Protein AF-A0AAE0ED27-F1 (afdb_monomer)

Solvent-accessible surface area (backbone atoms only — not comparable to full-atom values): 12246 Å² total; per-residue (Å²): 132,97,84,87,89,88,71,100,82,74,74,93,64,53,74,64,53,54,48,52,48,53,51,53,52,51,66,68,48,35,58,91,54,70,68,40,55,49,50,54,50,52,51,50,49,27,71,79,33,77,62,33,45,71,52,77,41,61,45,96,85,37,39,84,40,33,37,38,42,33,49,45,64,26,48,54,47,37,78,78,31,33,52,46,34,39,42,51,74,42,85,40,92,48,100,80,58,34,29,38,34,47,33,34,26,46,48,99,82,75,43,80,38,67,55,27,37,32,41,29,64,60,85,43,36,69,53,42,34,54,49,52,51,50,49,26,55,69,48,73,67,56,77,41,54,27,39,29,26,66,92,52,68,29,57,53,53,18,42,57,71,74,39,74,85,33,46,80,43,70,35,62,68,56,52,55,51,52,46,52,71,73,39,45,65,56,45,69,78,35,78,57,50,63,59,52,52,47,44,32,66,76,72,34,96,45,72,70,50,27,54,53,50,50,64,74,74,114

Foldseek 3Di:
DDDDDDDPPPPPQDPVNVVVVVLVVLLVQEDPDDVNVVSVVQVVLCVVPVLKDKDFDADPSSYTAKIKIFDNVLLVCCVVFVQEWEWEWDQDPDPLRWTKIWIWTADPVRDIDTNIIMTHNDLALVRLLVHLQRSCVSNVNDHHQEYEYAPDPSNVNSCCVNPVNHHYDYDVVNVVVVCCVPCVVVCVVDVCVVVLVCCLVVVDPDPVSSVVSVVVPD

Secondary structure (DSSP, 8-state):
---S---TT-----HHHHHHHHHHHHHHHSPTTHHHHHHHHHHHHHHH-TT-EEEEEE-TTS-EEEEEEE-HHHHHHHHHHTTEEEE--EE---TT-PEEEEEEEE-TTS-EEEEEEEEES---HHHHHHHHHHHHHHTTTPPPSEEEE-S-HHHHHHHHHH-TTSEEEE-HHHHHHHHHHHHHHHHHH-TTHHHHHHHHHHS--SHHHHHHHHHTT-

Radius of gyration: 23.34 Å; Cα contacts (8 Å, |Δi|>4): 276; chains: 1; bounding box: 66×49×69 Å

InterPro domains:
  IPR018289 MULE transposase domain [PF10551] (84-177)

Mean predicted aligned error: 9.46 Å

Nearest PDB structures (foldseek):
  7kx7-assembly1_A  TM=4.394E-01  e=1.560E-02  Ephydatia fluviatilis
  8wwc-assembly1_C  TM=3.905E-01  e=4.552E-02  synthetic construct
  9ij2-assembly1_A  TM=4.361E-01  e=1.111E-01  Mus musculus
  8wwc-assembly2_D  TM=4.167E-01  e=1.328E-01  synthetic construct
  4dx8-assembly4_E  TM=3.373E-01  e=1.614E+00  Homo sapiens

pLDDT: mean 85.38, std 18.11, range [28.22, 98.62]

Organism: NCBI:txid43782

Structure (mmCIF, N/CA/C/O backbone):
data_AF-A0AAE0ED27-F1
#
_entry.id   AF-A0AAE0ED27-F1
#
loop_
_atom_site.group_PDB
_atom_site.id
_atom_site.type_symbol
_atom_site.label_atom_id
_atom_site.label_alt_id
_atom_site.label_comp_id
_atom_site.label_asym_id
_atom_site.label_entity_id
_atom_site.label_seq_id
_atom_site.pdbx_PDB_ins_code
_atom_site.Cartn_x
_atom_site.Cartn_y
_atom_site.Cartn_z
_atom_site.occupancy
_atom_site.B_iso_or_equiv
_atom_site.auth_seq_id
_atom_site.auth_comp_id
_atom_site.auth_asym_id
_atom_site.auth_atom_id
_atom_site.pdbx_PDB_model_num
ATOM 1 N N . MET A 1 1 ? -35.600 -32.039 40.785 1.00 31.50 1 MET A N 1
ATOM 2 C CA . MET A 1 1 ? -35.235 -33.124 39.849 1.00 31.50 1 MET A CA 1
ATOM 3 C C . MET A 1 1 ? -35.952 -32.873 38.530 1.00 31.50 1 MET A C 1
ATOM 5 O O . MET A 1 1 ? -37.149 -32.636 38.570 1.00 31.50 1 MET A O 1
ATOM 9 N N . ALA A 1 2 ? -35.205 -32.808 37.423 1.00 37.97 2 ALA A N 1
ATOM 10 C CA . ALA A 1 2 ? -35.673 -32.695 36.032 1.00 37.97 2 ALA A CA 1
ATOM 11 C C . ALA A 1 2 ? -36.943 -31.846 35.771 1.00 37.97 2 ALA A C 1
ATOM 13 O O . ALA A 1 2 ? -38.031 -32.385 35.594 1.00 37.97 2 ALA A O 1
ATOM 14 N N . LYS A 1 3 ? -36.771 -30.517 35.700 1.00 38.91 3 LYS A N 1
ATOM 15 C CA . LYS A 1 3 ? -37.512 -29.569 34.834 1.00 38.91 3 LYS A CA 1
ATOM 16 C C . LYS A 1 3 ? -37.146 -28.143 35.236 1.00 38.91 3 LYS A C 1
ATOM 18 O O . LYS A 1 3 ? -37.636 -27.679 36.262 1.00 38.91 3 LYS A O 1
ATOM 23 N N . LYS A 1 4 ? -36.311 -27.471 34.432 1.00 38.78 4 LYS A N 1
ATOM 24 C CA . LYS A 1 4 ? -36.414 -26.039 34.083 1.00 38.78 4 LYS A CA 1
ATOM 25 C C . LYS A 1 4 ? -35.166 -25.554 33.317 1.00 38.78 4 LYS A C 1
ATOM 27 O O . LYS A 1 4 ? -34.057 -25.675 33.823 1.00 38.78 4 LYS A O 1
ATOM 32 N N . HIS A 1 5 ? -35.435 -24.954 32.150 1.00 34.31 5 HIS A N 1
ATOM 33 C CA . HIS A 1 5 ? -34.568 -24.153 31.261 1.00 34.31 5 HIS A CA 1
ATOM 34 C C . HIS A 1 5 ? -33.671 -24.911 30.261 1.00 34.31 5 HIS A C 1
ATOM 36 O O . HIS A 1 5 ? -32.486 -25.102 30.500 1.00 34.31 5 HIS A O 1
ATOM 42 N N . GLY A 1 6 ? -34.228 -25.283 29.101 1.00 33.78 6 GLY A N 1
ATOM 43 C CA . GLY A 1 6 ? -33.467 -25.810 27.963 1.00 33.78 6 GLY A CA 1
ATOM 44 C C . GLY A 1 6 ? -33.855 -25.120 26.657 1.00 33.78 6 GLY A C 1
ATOM 45 O O . GLY A 1 6 ? -34.921 -25.399 26.118 1.00 33.78 6 GLY A O 1
ATOM 46 N N . GLY A 1 7 ? -32.986 -24.235 26.168 1.00 28.22 7 GLY A N 1
ATOM 47 C CA . GLY A 1 7 ? -33.058 -23.634 24.837 1.00 28.22 7 GLY A CA 1
ATOM 48 C C . GLY A 1 7 ? -31.900 -22.660 24.615 1.00 28.22 7 GLY A C 1
ATOM 49 O O . GLY A 1 7 ? -31.713 -21.739 25.407 1.00 28.22 7 GLY A O 1
ATOM 50 N N . TYR A 1 8 ? -31.129 -22.868 23.545 1.00 36.97 8 TYR A N 1
ATOM 51 C CA . TYR A 1 8 ? -29.984 -22.058 23.090 1.00 36.97 8 TYR A CA 1
ATOM 52 C C . TYR A 1 8 ? -30.391 -20.671 22.535 1.00 36.97 8 TYR A C 1
ATOM 54 O O . TYR A 1 8 ? -29.735 -20.132 21.652 1.00 36.97 8 TYR A O 1
ATOM 62 N N . GLU A 1 9 ? -31.467 -20.074 23.048 1.00 38.53 9 GLU A N 1
ATOM 63 C CA . GLU A 1 9 ? -32.018 -18.797 22.559 1.00 38.53 9 GLU A CA 1
ATOM 64 C C . GLU A 1 9 ? -31.875 -17.642 23.567 1.00 38.53 9 GLU A C 1
ATOM 66 O O . GLU A 1 9 ? -32.402 -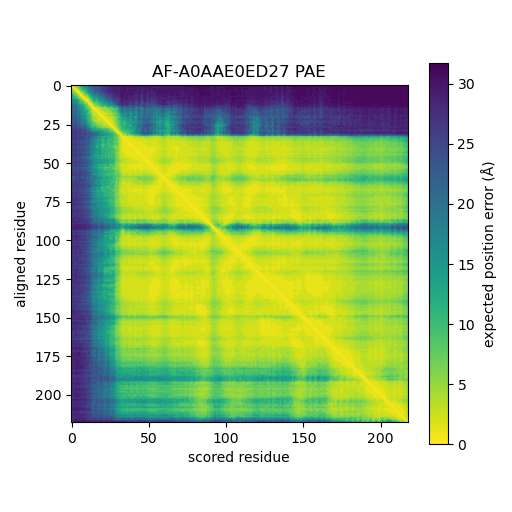16.561 23.347 1.00 38.53 9 GLU A O 1
ATOM 71 N N . ASN A 1 10 ? -31.125 -17.830 24.661 1.00 39.03 10 ASN A N 1
ATOM 72 C CA . ASN A 1 10 ? -30.940 -16.816 25.711 1.00 39.03 10 ASN A CA 1
ATOM 73 C C . ASN A 1 10 ? -29.465 -16.537 26.038 1.00 39.03 10 ASN A C 1
ATOM 75 O O . ASN A 1 10 ? -29.085 -16.425 27.203 1.00 39.03 10 ASN A O 1
ATOM 79 N N . ILE A 1 11 ? -28.615 -16.395 25.020 1.00 44.56 11 ILE A N 1
ATOM 80 C CA . ILE A 1 11 ? -27.321 -15.725 25.203 1.00 44.56 11 ILE A CA 1
ATOM 81 C C . ILE A 1 11 ? -27.525 -14.267 24.796 1.00 44.56 11 ILE A C 1
ATOM 83 O O . ILE A 1 11 ? -27.357 -13.891 23.641 1.00 44.56 11 ILE A O 1
ATOM 87 N N . GLY A 1 12 ? -27.957 -13.460 25.766 1.00 40.50 12 GLY A N 1
ATOM 88 C CA . GLY A 1 12 ? -28.113 -12.010 25.651 1.00 40.50 12 GLY A CA 1
ATOM 89 C C . GLY A 1 12 ? -26.771 -11.280 25.586 1.00 40.50 12 GLY A C 1
ATOM 90 O O . GLY A 1 12 ? -26.473 -10.473 26.457 1.00 40.50 12 GLY A O 1
ATOM 91 N N . PHE A 1 13 ? -25.969 -11.583 24.569 1.00 42.56 13 PHE A N 1
ATOM 92 C CA . PHE A 1 13 ? -24.813 -10.791 24.166 1.00 42.56 13 PHE A CA 1
ATOM 93 C C . PHE A 1 13 ? -24.878 -10.638 22.651 1.00 42.56 13 PHE A C 1
ATOM 95 O O . PHE A 1 13 ? -24.515 -11.551 21.908 1.00 42.56 13 PHE A O 1
ATOM 102 N N . LEU A 1 14 ? -25.386 -9.498 22.178 1.00 49.88 14 LEU A N 1
ATOM 103 C CA . LEU A 1 14 ? -25.292 -9.157 20.763 1.00 49.88 14 LEU A CA 1
ATOM 104 C C . LEU A 1 14 ? -23.799 -9.029 20.404 1.00 49.88 14 LEU A C 1
ATOM 106 O O . LEU A 1 14 ? -23.012 -8.508 21.189 1.00 49.88 14 LEU A O 1
ATOM 110 N N . GLU A 1 15 ? -23.395 -9.404 19.188 1.00 49.66 15 GLU A N 1
ATOM 111 C CA . GLU A 1 15 ? -22.046 -9.106 18.658 1.00 49.66 15 GLU A CA 1
ATOM 112 C C . GLU A 1 15 ? -21.720 -7.599 18.769 1.00 49.66 15 GLU A C 1
ATOM 114 O O . GLU A 1 15 ? -20.579 -7.192 18.995 1.00 49.66 15 GLU A O 1
ATOM 119 N N . LYS A 1 16 ? -22.771 -6.771 18.696 1.00 46.88 16 LYS A N 1
ATOM 120 C CA . LYS A 1 16 ? -22.747 -5.333 18.960 1.00 46.88 16 LYS A CA 1
ATOM 121 C C . LYS A 1 16 ? -22.343 -5.002 20.399 1.00 46.88 16 LYS A C 1
ATOM 123 O O . LYS A 1 16 ? -21.586 -4.065 20.586 1.00 46.88 16 LYS A O 1
ATOM 128 N N . ASP A 1 17 ? -22.775 -5.769 21.396 1.00 38.53 17 ASP A N 1
ATOM 129 C CA . ASP A 1 17 ? -22.415 -5.556 22.804 1.00 38.53 17 ASP A CA 1
ATOM 130 C C . ASP A 1 17 ? -20.962 -5.943 23.083 1.00 38.53 17 ASP A C 1
ATOM 132 O O . ASP A 1 17 ? -20.287 -5.262 23.850 1.00 38.53 17 ASP A O 1
ATOM 136 N N . ILE A 1 18 ? -20.449 -6.975 22.404 1.00 48.56 18 ILE A N 1
ATOM 137 C CA . ILE A 1 18 ? -19.030 -7.357 22.463 1.00 48.56 18 ILE A CA 1
ATOM 138 C C . ILE A 1 18 ? -18.166 -6.278 21.804 1.00 48.56 18 ILE A C 1
ATOM 140 O O . ILE A 1 18 ? -17.175 -5.855 22.395 1.00 48.56 18 ILE A O 1
ATOM 144 N N . ARG A 1 19 ? -18.558 -5.771 20.624 1.00 52.03 19 ARG A N 1
ATOM 145 C CA . ARG A 1 19 ? -17.885 -4.620 19.993 1.00 52.03 19 ARG A CA 1
ATOM 146 C C . ARG A 1 19 ? -17.943 -3.383 20.875 1.00 52.03 19 ARG A C 1
ATOM 148 O O . ARG A 1 19 ? -16.903 -2.813 21.150 1.00 52.03 19 ARG A O 1
ATOM 155 N N . ASN A 1 20 ? -19.113 -3.036 21.405 1.00 49.81 20 ASN A N 1
ATOM 156 C CA . ASN A 1 20 ? -19.281 -1.892 22.300 1.00 49.81 20 ASN A CA 1
ATOM 157 C C . ASN A 1 20 ? -18.431 -2.026 23.574 1.00 49.81 20 ASN A C 1
ATOM 159 O O . ASN A 1 20 ? -17.914 -1.026 24.069 1.00 49.81 20 ASN A O 1
ATOM 163 N N . HIS A 1 21 ? -18.283 -3.238 24.117 1.00 47.44 21 HIS A N 1
ATOM 164 C CA . HIS A 1 21 ? -17.443 -3.496 25.285 1.00 47.44 21 HIS A CA 1
ATOM 165 C C . HIS A 1 21 ? -15.954 -3.372 24.951 1.00 47.44 21 HIS A C 1
ATOM 167 O O . HIS A 1 21 ? -15.246 -2.640 25.636 1.00 47.44 21 HIS A O 1
ATOM 173 N N . LEU A 1 22 ? -15.504 -3.987 23.853 1.00 55.06 22 LEU A N 1
ATOM 174 C CA . LEU A 1 22 ? -14.127 -3.875 23.359 1.00 55.06 22 LEU A CA 1
ATOM 175 C C . LEU A 1 22 ? -13.773 -2.435 22.964 1.00 55.06 22 LEU A C 1
ATOM 177 O O . LEU A 1 22 ? -12.663 -1.978 23.219 1.00 55.06 22 LEU A O 1
ATOM 181 N N . ASP A 1 23 ? -14.716 -1.693 22.391 1.00 55.59 23 ASP A N 1
ATOM 182 C CA . ASP A 1 23 ? -14.556 -0.280 22.051 1.00 55.59 23 ASP A CA 1
ATOM 183 C C . ASP A 1 23 ? -14.516 0.590 23.307 1.00 55.59 23 ASP A C 1
ATOM 185 O O . ASP A 1 23 ? -13.743 1.545 23.377 1.00 55.59 23 ASP A O 1
ATOM 189 N N . LYS A 1 24 ? -15.292 0.247 24.342 1.00 51.88 24 LYS A N 1
ATOM 190 C CA . LYS A 1 24 ? -15.223 0.909 25.649 1.00 51.88 24 LYS A CA 1
ATOM 191 C C . LYS A 1 24 ? -13.892 0.635 26.351 1.00 51.88 24 LYS A C 1
ATOM 193 O O . LYS A 1 24 ? -13.334 1.568 26.920 1.00 51.88 24 LYS A O 1
ATOM 198 N N . GLU A 1 25 ? -13.366 -0.585 26.281 1.00 53.59 25 GLU A N 1
ATOM 199 C CA . GLU A 1 25 ? -12.036 -0.919 26.806 1.00 53.59 25 GLU A CA 1
ATOM 200 C C . GLU A 1 25 ? -10.926 -0.199 26.025 1.00 53.59 25 GLU A C 1
ATOM 202 O O . GLU A 1 25 ? -10.092 0.455 26.644 1.00 53.59 25 GLU A O 1
ATOM 207 N N . ARG A 1 26 ? -10.982 -0.174 24.685 1.00 55.06 26 ARG A N 1
ATOM 208 C CA . ARG A 1 26 ? -10.046 0.584 23.823 1.00 55.06 26 ARG A CA 1
ATOM 209 C C . ARG A 1 26 ? -10.070 2.093 24.077 1.00 55.06 26 ARG A C 1
ATOM 211 O O . ARG A 1 26 ? -9.026 2.743 24.056 1.00 55.06 26 ARG A O 1
ATOM 218 N N . ARG A 1 27 ? -11.249 2.668 24.346 1.00 51.59 27 ARG A N 1
ATOM 219 C CA . ARG A 1 27 ? -11.409 4.083 24.743 1.00 51.59 27 ARG A CA 1
ATOM 220 C C . ARG A 1 27 ? -10.747 4.404 26.087 1.00 51.59 27 ARG A C 1
ATOM 222 O O . ARG A 1 27 ? -10.435 5.571 26.328 1.00 51.59 27 ARG A O 1
ATOM 229 N N . LEU A 1 28 ? -10.589 3.411 26.965 1.00 46.59 28 LEU A N 1
ATOM 230 C CA . LEU A 1 28 ? -9.968 3.569 28.283 1.00 46.59 28 LEU A CA 1
ATOM 231 C C . LEU A 1 28 ? -8.443 3.408 28.234 1.00 46.59 28 LEU A C 1
ATOM 233 O O . LEU A 1 28 ? -7.763 4.000 29.069 1.00 46.59 28 LEU A O 1
ATOM 237 N N . THR A 1 29 ? -7.910 2.651 27.270 1.00 51.81 29 THR A N 1
ATOM 238 C CA . THR A 1 29 ? -6.478 2.324 27.173 1.00 51.81 29 THR A CA 1
ATOM 239 C C . THR A 1 29 ? -5.658 3.233 26.253 1.00 51.81 29 THR A C 1
ATOM 241 O O . THR A 1 29 ? -4.448 3.328 26.441 1.00 51.81 29 THR A O 1
ATOM 244 N N . LEU A 1 30 ? -6.275 3.970 25.320 1.00 56.97 30 LEU A N 1
ATOM 245 C CA . LEU A 1 30 ? -5.572 5.003 24.547 1.00 56.97 30 LEU A CA 1
ATOM 246 C C . LEU A 1 30 ? -5.184 6.187 25.450 1.00 56.97 30 LEU A C 1
ATOM 248 O O . LEU A 1 30 ? -6.053 6.858 26.011 1.00 56.97 30 LEU A O 1
ATOM 252 N N . ALA A 1 31 ? -3.881 6.472 25.558 1.00 51.28 31 ALA A N 1
ATOM 253 C CA . ALA A 1 31 ? -3.368 7.642 26.273 1.00 51.28 31 ALA A CA 1
ATOM 254 C C . ALA A 1 31 ? -4.123 8.924 25.860 1.00 51.28 31 ALA A C 1
ATOM 256 O O . ALA A 1 31 ? -4.427 9.133 24.681 1.00 51.28 31 ALA A O 1
ATOM 257 N N . SER A 1 32 ? -4.450 9.781 26.831 1.00 59.03 32 SER A N 1
ATOM 258 C CA . SER A 1 32 ? -5.183 11.027 26.591 1.00 59.03 32 SER A CA 1
ATOM 259 C C . SER A 1 32 ? -4.472 11.899 25.543 1.00 59.03 32 SER A C 1
ATOM 261 O O . SER A 1 32 ? -3.280 12.175 25.653 1.00 59.03 32 SER A O 1
ATOM 263 N N . GLY A 1 33 ? -5.202 12.329 24.506 1.00 78.88 33 GLY A N 1
ATOM 264 C CA . GLY A 1 33 ? -4.663 13.142 23.408 1.00 78.88 33 GLY A CA 1
ATOM 265 C C . GLY A 1 33 ? -5.236 12.766 22.037 1.00 78.88 33 GLY A C 1
ATOM 266 O O . GLY A 1 33 ? -6.349 12.246 21.938 1.00 78.88 33 GLY A O 1
ATOM 267 N N . ASP A 1 34 ? -4.463 13.019 20.977 1.00 82.94 34 ASP A N 1
ATOM 268 C CA . ASP A 1 34 ? -4.880 12.883 19.571 1.00 82.94 34 ASP A CA 1
ATOM 269 C C . ASP A 1 34 ? -5.352 11.470 19.186 1.00 82.94 34 ASP A C 1
ATOM 271 O O . ASP A 1 34 ? -6.274 11.338 18.387 1.00 82.94 34 ASP A O 1
ATOM 275 N N . ALA A 1 35 ? -4.765 10.408 19.753 1.00 84.94 35 ALA A N 1
ATOM 276 C CA . ALA A 1 35 ? -5.145 9.030 19.421 1.00 84.94 35 ALA A CA 1
ATOM 277 C C . ALA A 1 35 ? -6.582 8.705 19.859 1.00 84.94 35 ALA A C 1
ATOM 279 O O . ALA A 1 35 ? -7.333 8.070 19.119 1.00 84.94 35 ALA A O 1
ATOM 280 N N . LYS A 1 36 ? -6.989 9.193 21.038 1.00 85.69 36 LYS A N 1
ATOM 281 C CA . LYS A 1 36 ? -8.365 9.061 21.522 1.00 85.69 36 LYS A CA 1
ATOM 282 C C . LYS A 1 36 ? -9.336 9.883 20.672 1.00 85.69 36 LYS A C 1
ATOM 284 O O . LYS A 1 36 ? -10.378 9.364 20.288 1.00 85.69 36 LYS A O 1
ATOM 289 N N . ALA A 1 37 ? -8.969 11.120 20.328 1.00 90.12 37 ALA A N 1
ATOM 290 C CA . ALA A 1 37 ? -9.779 11.966 19.450 1.00 90.12 37 ALA A CA 1
ATOM 291 C C . ALA A 1 37 ? -9.968 11.333 18.058 1.00 90.12 37 ALA A C 1
ATOM 293 O O . ALA A 1 37 ? -11.066 11.358 17.507 1.00 90.12 37 ALA A O 1
ATOM 294 N N . MET A 1 38 ? -8.921 10.706 17.512 1.00 90.81 38 MET A N 1
ATOM 295 C CA . MET A 1 38 ? -8.990 9.962 16.253 1.00 90.81 38 MET A CA 1
ATOM 296 C C . MET A 1 38 ? -9.920 8.749 16.354 1.00 90.81 38 MET A C 1
ATOM 298 O O . MET A 1 38 ? -10.743 8.552 15.463 1.00 90.81 38 MET A O 1
ATOM 302 N N . LEU A 1 39 ? -9.836 7.964 17.436 1.00 91.56 39 LEU A N 1
ATOM 303 C CA . LEU A 1 39 ? -10.754 6.843 17.662 1.00 91.56 39 LEU A CA 1
ATOM 304 C C . LEU A 1 39 ? -12.208 7.325 17.726 1.00 91.56 39 LEU A C 1
ATOM 306 O O . LEU A 1 39 ? -13.063 6.771 17.042 1.00 91.56 39 LEU A O 1
ATOM 310 N N . GLU A 1 40 ? -12.495 8.353 18.525 1.00 93.19 40 GLU A N 1
ATOM 311 C CA . GLU A 1 40 ? -13.845 8.915 18.657 1.00 93.19 40 GLU A CA 1
ATOM 312 C C . GLU A 1 40 ? -14.376 9.419 17.310 1.00 93.19 40 GLU A C 1
ATOM 314 O O . GLU A 1 40 ? -15.523 9.142 16.958 1.00 93.19 40 GLU A O 1
ATOM 319 N N . HIS A 1 41 ? -13.524 10.074 16.519 1.00 94.81 41 HIS A N 1
ATOM 320 C CA . HIS A 1 41 ? -13.874 10.520 15.176 1.00 94.81 41 HIS A CA 1
ATOM 321 C C . HIS A 1 41 ? -14.200 9.348 14.241 1.00 94.81 41 HIS A C 1
ATOM 323 O O . HIS A 1 41 ? -15.227 9.366 13.568 1.00 94.81 41 HIS A O 1
ATOM 329 N N . PHE A 1 42 ? -13.378 8.298 14.219 1.00 96.00 42 PHE A N 1
ATOM 330 C CA . PHE A 1 42 ? -13.617 7.125 13.375 1.00 96.00 42 PHE A CA 1
ATOM 331 C C . PHE A 1 42 ? -14.844 6.318 13.792 1.00 96.00 42 PHE A C 1
ATOM 333 O O . PHE A 1 42 ? -15.565 5.829 12.923 1.00 96.00 42 PHE A O 1
ATOM 340 N N . MET A 1 43 ? -15.122 6.228 15.093 1.00 95.56 43 MET A N 1
ATOM 341 C CA . MET A 1 43 ? -16.368 5.647 15.592 1.00 95.56 43 MET A CA 1
ATOM 342 C C . MET A 1 43 ? -17.573 6.432 15.088 1.00 95.56 43 MET A C 1
ATOM 344 O O . MET A 1 43 ? -18.500 5.835 14.553 1.00 95.56 43 MET A O 1
ATOM 348 N N . HIS A 1 44 ? -17.526 7.761 15.180 1.00 96.81 44 HIS A N 1
ATOM 349 C CA . HIS A 1 44 ? -18.596 8.610 14.672 1.00 96.81 44 HIS A CA 1
ATOM 350 C C . HIS A 1 44 ? -18.796 8.440 13.158 1.00 96.81 44 HIS A C 1
ATOM 352 O O . HIS A 1 44 ? -19.916 8.210 12.713 1.00 96.81 44 HIS A O 1
ATOM 358 N N . MET A 1 45 ? -17.719 8.433 12.363 1.00 97.00 45 MET A N 1
ATOM 359 C CA . MET A 1 45 ? -17.834 8.199 10.917 1.00 97.00 45 MET A CA 1
ATOM 360 C C . MET A 1 45 ? -18.391 6.808 10.581 1.00 97.00 45 MET A C 1
ATOM 362 O O . MET A 1 45 ? -19.111 6.660 9.595 1.00 97.00 45 MET A O 1
ATOM 366 N N . GLN A 1 46 ? -18.082 5.783 11.383 1.00 96.56 46 GLN A N 1
ATOM 367 C CA . GLN A 1 46 ? -18.654 4.446 11.212 1.00 96.56 46 GLN A CA 1
ATOM 368 C C . GLN A 1 46 ? -20.132 4.375 11.622 1.00 96.56 46 GLN A C 1
ATOM 370 O O . GLN A 1 46 ? -20.901 3.639 11.003 1.00 96.56 46 GLN A O 1
ATOM 375 N N . GLU A 1 47 ? -20.541 5.125 12.646 1.00 96.38 47 GLU A N 1
ATOM 376 C CA . GLU A 1 47 ? -21.946 5.258 13.046 1.00 96.38 47 GLU A CA 1
ATOM 377 C C . GLU A 1 47 ? -22.775 5.947 11.953 1.00 96.38 47 GLU A C 1
ATOM 379 O O . GLU A 1 47 ? -23.870 5.482 11.634 1.00 96.38 47 GLU A O 1
ATOM 384 N N . GLU A 1 48 ? -22.243 7.011 1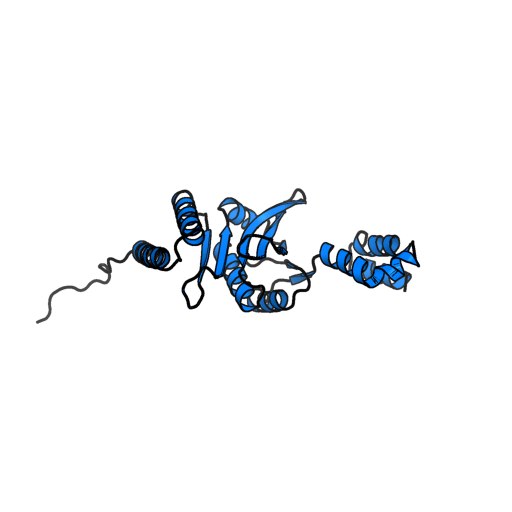1.344 1.00 97.31 48 GLU A N 1
ATOM 385 C CA . GLU A 1 48 ? -22.885 7.715 10.225 1.00 97.31 48 GLU A CA 1
ATOM 386 C C . GLU A 1 48 ? -22.896 6.880 8.940 1.00 97.31 48 GLU A C 1
ATOM 388 O O . GLU A 1 48 ? -23.862 6.906 8.174 1.00 97.31 48 GLU A O 1
ATOM 393 N N . ASN A 1 49 ? -21.828 6.120 8.696 1.00 96.88 49 ASN A N 1
ATOM 394 C CA . ASN A 1 49 ? -21.688 5.282 7.520 1.00 96.88 49 ASN A CA 1
ATOM 395 C C . ASN A 1 49 ? -21.124 3.902 7.894 1.00 96.88 49 ASN A C 1
ATOM 397 O O . ASN A 1 49 ? -19.905 3.738 7.969 1.00 96.88 49 ASN A O 1
ATOM 401 N N . PRO A 1 50 ? -21.974 2.863 8.016 1.00 95.56 50 PRO A N 1
ATOM 402 C CA . PRO A 1 50 ? -21.535 1.507 8.359 1.00 95.56 50 PRO A CA 1
ATOM 403 C C . PRO A 1 50 ? -20.542 0.879 7.369 1.00 95.56 50 PRO A C 1
ATOM 405 O O . PRO A 1 50 ? -19.896 -0.122 7.685 1.00 95.56 50 PRO A O 1
ATOM 408 N N . ASN A 1 51 ? -20.416 1.442 6.160 1.00 95.88 51 ASN A N 1
ATOM 409 C CA . ASN A 1 51 ? -19.422 1.018 5.180 1.00 95.88 51 ASN A CA 1
ATOM 410 C C . ASN A 1 51 ? -18.060 1.704 5.369 1.00 95.88 51 ASN A C 1
ATOM 412 O O . ASN A 1 51 ? -17.089 1.249 4.765 1.00 95.88 51 ASN A O 1
ATOM 416 N N . PHE A 1 52 ? -17.938 2.728 6.213 1.00 98.00 52 PHE A N 1
ATOM 417 C CA . PHE A 1 52 ? -16.636 3.179 6.692 1.00 98.00 52 PHE A CA 1
ATOM 418 C C . PHE A 1 52 ? -15.989 2.078 7.544 1.00 98.00 52 PHE A C 1
ATOM 420 O O . PHE A 1 52 ? -16.636 1.422 8.368 1.00 98.00 52 PHE A O 1
ATOM 427 N N . PHE A 1 53 ? -14.699 1.849 7.331 1.00 98.19 53 PHE A N 1
ATOM 428 C CA . PHE A 1 53 ? -13.938 0.846 8.062 1.00 98.19 53 PHE A CA 1
ATOM 429 C C . PHE A 1 53 ? -12.647 1.458 8.585 1.00 98.19 53 PHE A C 1
ATOM 431 O O . PHE A 1 53 ? -11.942 2.153 7.858 1.00 98.19 53 PHE A O 1
ATOM 438 N N . TYR A 1 54 ? -12.305 1.128 9.825 1.00 98.06 54 TYR A N 1
ATOM 439 C CA . TYR A 1 54 ? -11.024 1.469 10.418 1.00 98.06 54 TYR A CA 1
ATOM 440 C C . TYR A 1 54 ? -10.521 0.331 11.306 1.00 98.06 54 TYR A C 1
ATOM 442 O O . TYR A 1 54 ? -11.285 -0.534 11.741 1.00 98.06 54 TYR A O 1
ATOM 450 N N . ALA A 1 55 ? -9.222 0.336 11.578 1.00 97.31 55 ALA A N 1
ATOM 451 C CA . ALA A 1 55 ? -8.592 -0.541 12.551 1.00 97.31 55 ALA A CA 1
ATOM 452 C C . ALA A 1 55 ? -7.424 0.179 13.224 1.00 97.31 55 ALA A C 1
ATOM 454 O O . ALA A 1 55 ? -6.716 0.956 12.586 1.00 97.31 55 ALA A O 1
ATOM 455 N N . MET A 1 56 ? -7.220 -0.108 14.507 1.00 94.56 56 MET A N 1
ATOM 456 C CA . MET A 1 56 ? -6.120 0.429 15.305 1.00 94.56 56 MET A CA 1
ATOM 457 C C . MET A 1 56 ? -5.328 -0.733 15.900 1.00 94.56 56 MET A C 1
ATOM 459 O O . MET A 1 56 ? -5.914 -1.652 16.477 1.00 94.56 56 MET A O 1
ATOM 463 N N . ASP A 1 57 ? -4.014 -0.684 15.721 1.00 93.69 57 ASP A N 1
ATOM 464 C CA . ASP A 1 57 ? -3.024 -1.571 16.322 1.00 93.69 57 ASP A CA 1
ATOM 465 C C . ASP A 1 57 ? -2.408 -0.868 17.526 1.00 93.69 57 ASP A C 1
ATOM 467 O O . ASP A 1 57 ? -1.992 0.292 17.413 1.00 93.69 57 ASP A O 1
ATOM 471 N N . LEU A 1 58 ? -2.352 -1.552 18.663 1.00 90.25 58 LEU A N 1
ATOM 472 C CA . LEU A 1 58 ? -1.787 -1.012 19.896 1.00 90.25 58 LEU A CA 1
ATOM 473 C C . LEU A 1 58 ? -0.513 -1.773 20.255 1.00 90.25 58 LEU A C 1
ATOM 475 O O . LEU A 1 58 ? -0.419 -2.975 20.009 1.00 90.25 58 LEU A O 1
ATOM 479 N N . ASP A 1 59 ? 0.456 -1.075 20.839 1.00 84.94 59 ASP A N 1
ATOM 480 C CA . ASP A 1 59 ? 1.647 -1.712 21.398 1.00 84.94 59 ASP A CA 1
ATOM 481 C C . ASP A 1 59 ? 1.370 -2.375 22.763 1.00 84.94 59 ASP A C 1
ATOM 483 O O . ASP A 1 59 ? 0.244 -2.386 23.275 1.00 84.94 59 ASP A O 1
ATOM 487 N N . GLU A 1 60 ? 2.412 -2.964 23.351 1.00 85.62 60 GLU A N 1
ATOM 488 C CA . GLU A 1 60 ? 2.344 -3.649 24.647 1.00 85.62 60 GLU A CA 1
ATOM 489 C C . GLU A 1 60 ? 1.935 -2.696 25.783 1.00 85.62 60 GLU A C 1
ATOM 491 O O . GLU A 1 60 ? 1.250 -3.103 26.723 1.00 85.62 60 GLU A O 1
ATOM 496 N N . GLU A 1 61 ? 2.266 -1.407 25.660 1.00 83.06 61 GLU A N 1
ATOM 497 C CA . GLU A 1 61 ? 1.870 -0.342 26.582 1.00 83.06 61 GLU A CA 1
ATOM 498 C C . GLU A 1 61 ? 0.522 0.310 26.229 1.00 83.06 61 GLU A C 1
ATOM 500 O O . GLU A 1 61 ? 0.181 1.358 26.784 1.00 83.06 61 GLU A O 1
ATOM 505 N N . GLN A 1 62 ? -0.259 -0.298 25.330 1.00 80.81 62 GLN A N 1
ATOM 506 C CA . GLN A 1 62 ? -1.569 0.181 24.874 1.00 80.81 62 GLN A CA 1
ATOM 507 C C . GLN A 1 62 ? -1.558 1.538 24.152 1.00 80.81 62 GLN A C 1
ATOM 509 O O . GLN A 1 62 ? -2.583 2.218 24.032 1.00 80.81 62 GLN A O 1
ATOM 514 N N . ARG A 1 63 ? -0.412 1.953 23.622 1.00 82.06 63 ARG A N 1
ATOM 515 C CA . ARG A 1 63 ? -0.298 3.166 22.812 1.00 82.06 63 ARG A CA 1
ATOM 516 C C . ARG A 1 63 ? -0.610 2.841 21.362 1.00 82.06 63 ARG A C 1
ATOM 518 O O . ARG A 1 63 ? -0.353 1.740 20.882 1.00 82.06 63 ARG A O 1
ATOM 525 N N . LEU A 1 64 ? -1.156 3.825 20.649 1.00 86.75 64 LEU A N 1
ATOM 526 C CA . LEU A 1 64 ? -1.420 3.685 19.223 1.00 86.75 64 LEU A CA 1
ATOM 527 C C . LEU A 1 64 ? -0.112 3.446 18.468 1.00 86.75 64 LEU A C 1
ATOM 529 O O . LEU A 1 64 ? 0.747 4.327 18.427 1.00 86.75 64 LEU A O 1
ATOM 533 N N . LYS A 1 65 ? -0.002 2.272 17.849 1.00 89.88 65 LYS A N 1
ATOM 534 C CA . LYS A 1 65 ? 1.127 1.890 17.006 1.00 89.88 65 LYS A CA 1
ATOM 535 C C . LYS A 1 65 ? 0.809 2.135 15.538 1.00 89.88 65 LYS A C 1
ATOM 537 O O . LYS A 1 65 ? 1.521 2.868 14.864 1.00 89.88 65 LYS A O 1
ATOM 542 N N . ASN A 1 66 ? -0.277 1.553 15.042 1.00 94.06 66 ASN A N 1
ATOM 543 C CA . ASN A 1 66 ? -0.673 1.674 13.643 1.00 94.06 66 ASN A CA 1
ATOM 544 C C . ASN A 1 66 ? -2.163 1.973 13.545 1.00 94.06 66 ASN A C 1
ATOM 546 O O . ASN A 1 66 ? -2.959 1.543 14.378 1.00 94.06 66 ASN A O 1
ATOM 550 N N . VAL A 1 67 ? -2.564 2.688 12.505 1.00 95.62 67 VAL A N 1
ATOM 551 C CA . VAL A 1 67 ? -3.977 2.935 12.229 1.00 95.62 67 VAL A CA 1
ATOM 552 C C . VAL A 1 67 ? -4.234 2.863 10.740 1.00 95.62 67 VAL A C 1
ATOM 554 O O . VAL A 1 67 ? -3.463 3.388 9.947 1.00 95.62 67 VAL A O 1
ATOM 557 N N . PHE A 1 68 ? -5.324 2.207 10.370 1.00 98.25 68 PHE A N 1
ATOM 558 C CA . PHE A 1 68 ? -5.805 2.082 9.004 1.00 98.25 68 PHE A CA 1
ATOM 559 C C . PHE A 1 68 ? -7.245 2.573 8.932 1.00 98.25 68 PHE A C 1
ATOM 561 O O . PHE A 1 68 ? -8.032 2.296 9.840 1.00 98.25 68 PHE A O 1
ATOM 568 N N . TRP A 1 69 ? -7.604 3.249 7.846 1.00 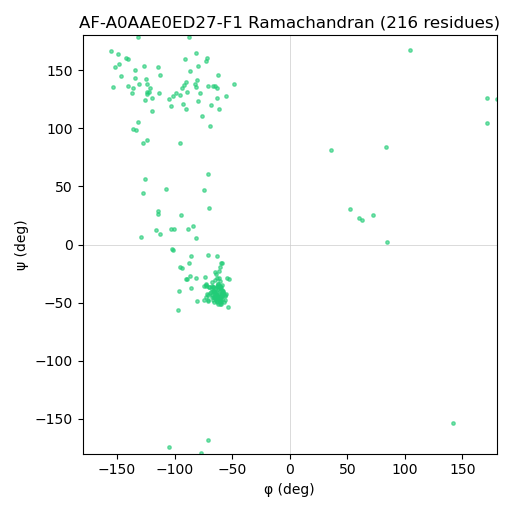98.44 69 TRP A N 1
ATOM 569 C CA . TRP A 1 69 ? -8.987 3.603 7.562 1.00 98.44 69 TRP A CA 1
ATOM 570 C C . TRP A 1 69 ? -9.279 3.648 6.064 1.00 98.44 69 TRP A C 1
ATOM 572 O O . TRP A 1 69 ? -8.400 3.849 5.221 1.00 98.44 69 TRP A O 1
ATOM 582 N N . VAL A 1 70 ? -10.551 3.452 5.733 1.00 98.44 70 VAL A N 1
ATOM 583 C CA . VAL A 1 70 ? -11.057 3.496 4.367 1.00 98.44 70 VAL A CA 1
ATOM 584 C C . VAL A 1 70 ? -12.535 3.877 4.367 1.00 98.44 70 VAL A C 1
ATOM 586 O O . VAL A 1 70 ? -13.330 3.366 5.162 1.00 98.44 70 VAL A O 1
ATOM 589 N N . ASP A 1 71 ? -12.905 4.786 3.469 1.00 97.75 71 ASP A N 1
ATOM 590 C CA . ASP A 1 71 ? -14.291 5.210 3.313 1.00 97.75 71 ASP A CA 1
ATOM 591 C C . ASP A 1 71 ? -15.120 4.240 2.459 1.00 97.75 71 ASP A C 1
ATOM 593 O O . ASP A 1 71 ? -14.611 3.355 1.765 1.00 97.75 71 ASP A O 1
ATOM 597 N N . ALA A 1 72 ? -16.441 4.395 2.538 1.00 97.69 72 ALA A N 1
ATOM 598 C CA . ALA A 1 72 ? -17.378 3.538 1.822 1.00 97.69 72 ALA A CA 1
ATOM 599 C C . ALA A 1 72 ? -17.170 3.581 0.302 1.00 97.69 72 ALA A C 1
ATOM 601 O O . ALA A 1 72 ? -17.298 2.555 -0.366 1.00 97.69 72 ALA A O 1
ATOM 602 N N . LYS A 1 73 ? -16.827 4.758 -0.237 1.00 97.31 73 LYS A N 1
ATOM 603 C CA . LYS A 1 73 ? -16.601 4.947 -1.669 1.00 97.31 73 LYS A CA 1
ATOM 604 C C . LYS A 1 73 ? -15.366 4.184 -2.134 1.00 97.31 73 LYS A C 1
ATOM 606 O O . LYS A 1 73 ? -15.455 3.455 -3.108 1.00 97.31 73 LYS A O 1
ATOM 611 N N . SER A 1 74 ? -14.257 4.296 -1.419 1.00 98.12 74 SER A N 1
ATOM 612 C CA . SER A 1 74 ? -12.990 3.621 -1.706 1.00 98.12 74 SER A CA 1
ATOM 613 C C . SER A 1 74 ? -13.158 2.101 -1.716 1.00 98.12 74 SER A C 1
ATOM 615 O O . SER A 1 74 ? -12.599 1.413 -2.567 1.00 98.12 74 SER A O 1
ATOM 617 N N . ARG A 1 75 ? -13.974 1.561 -0.798 1.00 98.00 75 ARG A N 1
ATOM 618 C CA . ARG A 1 75 ? -14.311 0.128 -0.773 1.00 98.00 75 ARG A CA 1
ATOM 619 C C . ARG A 1 75 ? -15.141 -0.296 -1.982 1.00 98.00 75 ARG A C 1
ATOM 621 O O . ARG A 1 75 ? -14.955 -1.405 -2.474 1.00 98.00 75 ARG A O 1
ATOM 628 N N . GLU A 1 76 ? -16.050 0.556 -2.451 1.00 97.62 76 GLU A N 1
ATOM 629 C CA . GLU A 1 76 ? -16.837 0.288 -3.659 1.00 97.62 76 GLU A CA 1
ATOM 630 C C . GLU A 1 76 ? -15.985 0.409 -4.923 1.00 97.62 76 GLU A C 1
ATOM 632 O O . GLU A 1 76 ? -15.994 -0.485 -5.768 1.00 97.62 76 GLU A O 1
ATOM 637 N N . ASP A 1 77 ? -15.172 1.459 -5.004 1.00 97.94 77 ASP A N 1
ATOM 638 C CA . ASP A 1 77 ? -14.229 1.686 -6.092 1.00 97.94 77 ASP A CA 1
ATOM 639 C C . ASP A 1 77 ? -13.262 0.504 -6.218 1.00 97.94 77 ASP A C 1
ATOM 641 O O . ASP A 1 77 ? -13.006 0.048 -7.328 1.00 97.94 77 ASP A O 1
ATOM 645 N N . TYR A 1 78 ? -12.791 -0.073 -5.108 1.00 98.06 78 TYR A N 1
ATOM 646 C CA . TYR A 1 78 ? -11.922 -1.251 -5.141 1.00 98.06 78 TYR A CA 1
ATOM 647 C C . TYR A 1 78 ? -12.564 -2.478 -5.808 1.00 98.06 78 TYR A C 1
ATOM 649 O O . TYR A 1 78 ? -11.874 -3.281 -6.442 1.00 98.06 78 TYR A O 1
ATOM 657 N N . LYS A 1 79 ? -13.889 -2.646 -5.719 1.00 96.94 79 LYS A N 1
ATOM 658 C CA . LYS A 1 79 ? -14.563 -3.779 -6.375 1.00 96.94 79 LYS A CA 1
ATOM 659 C C . LYS A 1 79 ? -14.391 -3.729 -7.891 1.00 96.94 79 LYS A C 1
ATOM 661 O O . LYS A 1 79 ? -14.257 -4.787 -8.507 1.00 96.94 79 LYS A O 1
ATOM 666 N N . VAL A 1 80 ? -14.358 -2.520 -8.452 1.00 96.44 80 VAL A N 1
ATOM 667 C CA . VAL A 1 80 ? -14.280 -2.255 -9.895 1.00 96.44 80 VAL A CA 1
ATOM 668 C C . VAL A 1 80 ? -12.841 -2.002 -10.356 1.00 96.44 80 VAL A C 1
ATOM 670 O O . VAL A 1 80 ? -12.445 -2.482 -11.409 1.00 96.44 80 VAL A O 1
ATOM 673 N N . PHE A 1 81 ? -12.053 -1.279 -9.562 1.00 96.75 81 PHE A N 1
ATOM 674 C CA . PHE A 1 81 ? -10.741 -0.736 -9.933 1.00 96.75 81 PHE A CA 1
ATOM 675 C C . PHE A 1 81 ? -9.580 -1.321 -9.108 1.00 96.75 81 PHE A C 1
ATOM 677 O O . PHE A 1 81 ? -8.470 -0.796 -9.121 1.00 96.75 81 PHE A O 1
ATOM 684 N N . GLY A 1 82 ? -9.826 -2.399 -8.361 1.00 96.00 82 GLY A N 1
ATOM 685 C CA . GLY A 1 82 ? -8.859 -3.018 -7.450 1.00 96.00 82 GLY A CA 1
ATOM 686 C C . GLY A 1 82 ? -7.844 -3.967 -8.085 1.00 96.00 82 GLY A C 1
ATOM 687 O O . GLY A 1 82 ? -7.095 -4.623 -7.364 1.00 96.00 82 GLY A O 1
ATOM 688 N N . ASP A 1 83 ? -7.825 -4.091 -9.410 1.00 95.94 83 ASP A N 1
ATOM 689 C CA . ASP A 1 83 ? -6.956 -5.051 -10.096 1.00 95.94 83 ASP A CA 1
ATOM 690 C C . ASP A 1 83 ? -5.473 -4.687 -9.956 1.00 95.94 83 ASP A C 1
ATOM 692 O O . ASP A 1 83 ? -4.630 -5.566 -9.760 1.00 95.94 83 ASP A O 1
ATOM 696 N N . VAL A 1 84 ? -5.152 -3.392 -10.004 1.00 95.81 84 VAL A N 1
ATOM 697 C CA . VAL A 1 84 ? -3.793 -2.876 -9.821 1.00 95.81 84 VAL A CA 1
ATOM 698 C C . VAL A 1 84 ? -3.801 -1.824 -8.724 1.00 95.81 84 VAL A C 1
ATOM 700 O O . VAL A 1 84 ? -4.528 -0.837 -8.805 1.00 95.81 84 VAL A O 1
ATOM 703 N N . VAL A 1 85 ? -2.962 -2.028 -7.711 1.00 97.69 85 VAL A N 1
ATOM 704 C CA . VAL A 1 85 ? -2.834 -1.114 -6.573 1.00 97.69 85 VAL A CA 1
ATOM 705 C C . VAL A 1 85 ? -1.387 -0.671 -6.431 1.00 97.69 85 VAL A C 1
ATOM 707 O O . VAL A 1 85 ? -0.475 -1.490 -6.437 1.00 97.69 85 VAL A O 1
ATOM 710 N N . SER A 1 86 ? -1.164 0.627 -6.289 1.00 97.25 86 SER A N 1
ATOM 711 C CA . SER A 1 86 ? 0.104 1.198 -5.855 1.00 97.25 86 SER A CA 1
ATOM 712 C C . SER A 1 86 ? 0.075 1.414 -4.348 1.00 97.25 86 SER A C 1
ATOM 714 O O . SER A 1 86 ? -0.900 1.935 -3.809 1.00 97.25 86 SER A O 1
ATOM 716 N N . PHE A 1 87 ? 1.150 1.034 -3.674 1.00 96.75 87 PHE A N 1
ATOM 717 C CA . PHE A 1 87 ? 1.329 1.203 -2.240 1.00 96.75 87 PHE A CA 1
ATOM 718 C C . PHE A 1 87 ? 2.750 1.682 -1.964 1.00 96.75 87 PHE A C 1
ATOM 720 O O . PHE A 1 87 ? 3.712 1.114 -2.478 1.00 96.75 87 PHE A O 1
ATOM 727 N N . ASP A 1 88 ? 2.871 2.732 -1.166 1.00 92.12 88 ASP A N 1
ATOM 728 C CA . ASP A 1 88 ? 4.153 3.315 -0.792 1.00 92.12 88 ASP A CA 1
ATOM 729 C C . ASP A 1 88 ? 4.040 3.979 0.579 1.00 92.12 88 ASP A C 1
ATOM 731 O O . ASP A 1 88 ? 2.955 4.426 0.958 1.00 92.12 88 ASP A O 1
ATOM 735 N N . THR A 1 89 ? 5.144 4.060 1.316 1.00 90.19 89 THR A N 1
ATOM 736 C CA . THR A 1 89 ? 5.206 4.819 2.563 1.00 90.19 89 THR A CA 1
ATOM 737 C C . THR A 1 89 ? 5.897 6.147 2.322 1.00 90.19 89 THR A C 1
ATOM 739 O O . THR A 1 89 ? 7.005 6.243 1.805 1.00 90.19 89 THR A O 1
ATOM 742 N N . THR A 1 90 ? 5.233 7.218 2.733 1.00 82.06 90 THR A N 1
ATOM 743 C CA . THR A 1 90 ? 5.820 8.554 2.729 1.00 82.06 90 THR A CA 1
ATOM 744 C C . THR A 1 90 ? 6.173 8.934 4.154 1.00 82.06 90 THR A C 1
ATOM 746 O O . THR A 1 90 ? 5.328 8.909 5.054 1.00 82.06 90 THR A O 1
ATOM 749 N N . TYR A 1 91 ? 7.437 9.295 4.365 1.00 65.38 91 TYR A N 1
ATOM 750 C CA . TYR A 1 91 ? 7.874 9.836 5.641 1.00 65.38 91 TYR A CA 1
ATOM 751 C C . TYR A 1 91 ? 7.257 11.225 5.814 1.00 65.38 91 TYR A C 1
ATOM 753 O O . TYR A 1 91 ? 7.708 12.203 5.213 1.00 65.38 91 TYR A O 1
ATOM 761 N N . ILE A 1 92 ? 6.197 11.318 6.615 1.00 63.44 92 ILE A N 1
ATOM 762 C CA . ILE A 1 92 ? 5.614 12.604 6.982 1.00 63.44 92 ILE A CA 1
ATOM 763 C C . ILE A 1 92 ? 6.314 13.099 8.246 1.00 63.44 92 ILE A C 1
ATOM 765 O O . ILE A 1 92 ? 6.394 12.403 9.257 1.00 63.44 92 ILE A O 1
ATOM 769 N N . THR A 1 93 ? 6.755 14.356 8.233 1.00 54.88 93 THR A N 1
ATOM 770 C CA . THR A 1 93 ? 7.249 15.082 9.414 1.00 54.88 93 THR A CA 1
ATOM 771 C C . THR A 1 93 ? 6.098 15.491 10.339 1.00 54.88 93 THR A C 1
ATOM 773 O O . THR A 1 93 ? 5.990 16.650 10.739 1.00 54.88 93 THR A O 1
ATOM 776 N N . ASN A 1 94 ? 5.177 14.577 10.646 1.00 65.19 94 ASN A N 1
ATOM 777 C CA . ASN A 1 94 ? 4.183 14.839 11.679 1.00 65.19 94 ASN A CA 1
ATOM 778 C C . ASN A 1 94 ? 4.880 14.796 13.049 1.00 65.19 94 ASN A C 1
ATOM 780 O O . ASN A 1 94 ? 5.975 14.244 13.192 1.00 65.19 94 ASN A O 1
ATOM 784 N N . LYS A 1 95 ? 4.255 15.386 14.077 1.00 72.44 95 LYS A N 1
ATOM 785 C CA . LYS A 1 95 ? 4.840 15.452 15.431 1.00 72.44 95 LYS A CA 1
ATOM 786 C C . LYS A 1 95 ? 5.145 14.072 16.039 1.00 72.44 95 LYS A C 1
ATOM 788 O O . LYS A 1 95 ? 5.909 13.986 16.994 1.00 72.44 95 LYS A O 1
ATOM 793 N N . TYR A 1 96 ? 4.573 13.017 15.463 1.00 75.56 96 TYR A N 1
ATOM 794 C CA . TYR A 1 96 ? 4.708 11.627 15.883 1.00 75.56 96 TYR A CA 1
ATOM 795 C C . TYR A 1 96 ? 5.689 10.813 15.028 1.00 75.56 96 TYR A C 1
ATOM 797 O O . TYR A 1 96 ? 5.954 9.665 15.363 1.00 75.56 96 TYR A O 1
ATOM 805 N N . LYS A 1 97 ? 6.242 11.395 13.952 1.00 79.50 97 LYS A N 1
ATOM 806 C CA . LYS A 1 97 ? 7.123 10.738 12.972 1.00 79.50 97 LYS A CA 1
ATOM 807 C C . LYS A 1 97 ? 6.546 9.444 12.377 1.00 79.50 97 LYS A C 1
ATOM 809 O O . LYS A 1 97 ? 7.300 8.538 12.043 1.00 79.50 97 LYS A O 1
ATOM 814 N N . MET A 1 98 ? 5.222 9.357 12.254 1.00 87.19 98 MET A N 1
ATOM 815 C CA . MET A 1 98 ? 4.567 8.196 11.643 1.00 87.19 98 MET A CA 1
ATOM 816 C C . MET A 1 98 ? 4.591 8.299 10.118 1.00 87.19 98 MET A C 1
ATOM 818 O O . MET A 1 98 ? 4.245 9.354 9.572 1.00 87.19 98 MET A O 1
ATOM 822 N N . SER A 1 99 ? 4.919 7.197 9.446 1.00 90.31 99 SER A N 1
ATOM 823 C CA . SER A 1 99 ? 4.840 7.088 7.987 1.00 90.31 99 SER A CA 1
ATOM 824 C C . SER A 1 99 ? 3.383 7.039 7.538 1.00 90.31 99 SER A C 1
ATOM 826 O O . SER A 1 99 ? 2.566 6.326 8.122 1.00 90.31 99 SER A O 1
ATOM 828 N N . PHE A 1 100 ? 3.049 7.781 6.485 1.00 93.44 100 PHE A N 1
ATOM 829 C CA . PHE A 1 100 ? 1.738 7.716 5.844 1.00 93.44 100 PHE A CA 1
ATOM 830 C C . PHE A 1 100 ? 1.779 6.772 4.652 1.00 93.44 100 PHE A C 1
ATOM 832 O O . PHE A 1 100 ? 2.638 6.912 3.781 1.00 93.44 100 PHE A O 1
ATOM 839 N N . ALA A 1 101 ? 0.837 5.836 4.612 1.00 95.19 101 ALA A N 1
ATOM 840 C CA . ALA A 1 101 ? 0.835 4.717 3.683 1.00 95.19 101 ALA A CA 1
ATOM 841 C C . ALA A 1 101 ? -0.505 4.633 2.928 1.00 95.19 101 ALA A C 1
ATOM 843 O O . ALA A 1 101 ? -1.440 3.976 3.400 1.00 95.19 101 ALA A O 1
ATOM 844 N N . PRO A 1 102 ? -0.664 5.344 1.798 1.00 96.69 102 PRO A N 1
ATOM 845 C CA . PRO A 1 102 ? -1.871 5.261 0.988 1.00 96.69 102 PRO A CA 1
ATOM 846 C C . PRO A 1 102 ? -1.872 4.027 0.074 1.00 96.69 102 PRO A C 1
ATOM 848 O O . PRO A 1 102 ? -0.866 3.686 -0.547 1.00 96.69 102 PRO A O 1
ATOM 851 N N . PHE A 1 103 ? -3.042 3.408 -0.074 1.00 98.12 103 PHE A N 1
ATOM 852 C CA . PHE A 1 103 ? -3.335 2.482 -1.165 1.00 98.12 103 PHE A CA 1
ATOM 853 C C . PHE A 1 103 ? -3.981 3.272 -2.297 1.00 98.12 103 PHE A C 1
ATOM 855 O O . PHE A 1 103 ? -5.024 3.892 -2.101 1.00 98.12 103 PHE A O 1
ATOM 862 N N . ILE A 1 104 ? -3.374 3.264 -3.478 1.00 97.94 104 ILE A N 1
ATOM 863 C CA . ILE A 1 104 ? -3.820 4.051 -4.628 1.00 97.94 104 ILE A CA 1
ATOM 864 C C . ILE A 1 104 ? -4.163 3.116 -5.784 1.00 97.94 104 ILE A C 1
ATOM 866 O O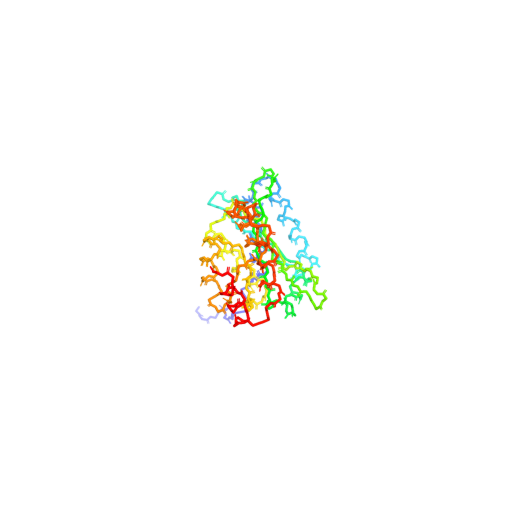 . ILE A 1 104 ? -3.344 2.299 -6.189 1.00 97.94 104 ILE A O 1
ATOM 870 N N . GLY A 1 105 ? -5.368 3.240 -6.326 1.00 97.25 105 GLY A N 1
ATOM 871 C CA . GLY A 1 105 ? -5.786 2.587 -7.566 1.00 97.25 105 GLY A CA 1
ATOM 872 C C . GLY A 1 105 ? -5.834 3.573 -8.728 1.00 97.25 105 GLY A C 1
ATOM 873 O O . GLY A 1 105 ? -5.495 4.751 -8.582 1.00 97.25 105 GLY A O 1
ATOM 874 N N . VAL A 1 106 ? -6.323 3.104 -9.874 1.00 95.94 106 VAL A N 1
ATOM 875 C CA . VAL A 1 106 ? -6.544 3.930 -11.066 1.00 95.94 106 VAL A CA 1
ATOM 876 C C . VAL A 1 106 ? -7.903 3.590 -11.673 1.00 95.94 106 VAL A C 1
ATOM 878 O O . VAL A 1 106 ? -8.244 2.417 -11.806 1.00 95.94 106 VAL A O 1
ATOM 881 N N . ASN A 1 107 ? -8.690 4.603 -12.034 1.00 94.81 107 ASN A N 1
ATOM 882 C CA . ASN A 1 107 ? -9.976 4.403 -12.705 1.00 94.81 107 ASN A CA 1
ATOM 883 C C . ASN A 1 107 ? -9.832 4.326 -14.244 1.00 94.81 107 ASN A C 1
ATOM 885 O O . ASN A 1 107 ? -8.754 4.523 -14.802 1.00 94.81 107 ASN A O 1
ATOM 889 N N . ASN A 1 108 ? -10.944 4.119 -14.957 1.00 93.25 108 ASN A N 1
ATOM 890 C CA . ASN A 1 108 ? -10.968 4.031 -16.430 1.00 93.25 108 ASN A CA 1
ATOM 891 C C . ASN A 1 108 ? -10.546 5.321 -17.167 1.00 93.25 108 ASN A C 1
ATOM 893 O O . ASN A 1 108 ? -10.366 5.302 -18.381 1.00 93.25 108 ASN A O 1
ATOM 897 N N . HIS A 1 109 ? -10.402 6.439 -16.454 1.00 94.25 109 HIS A N 1
ATOM 898 C CA . HIS A 1 109 ? -9.920 7.713 -16.987 1.00 94.25 109 HIS A CA 1
ATOM 899 C C . HIS A 1 109 ? -8.444 7.967 -16.658 1.00 94.25 109 HIS A C 1
ATOM 901 O O . HIS A 1 109 ? -7.975 9.093 -16.807 1.00 94.25 109 HIS A O 1
ATOM 907 N N . PHE A 1 110 ? -7.718 6.944 -16.195 1.00 89.81 110 PHE A N 1
ATOM 908 C CA . PHE A 1 110 ? -6.326 7.045 -15.749 1.00 89.81 110 PHE A CA 1
ATOM 909 C C . PHE A 1 110 ? -6.120 8.006 -14.570 1.00 89.81 110 PHE A C 1
ATOM 911 O O . PHE A 1 110 ? -5.021 8.514 -14.354 1.00 89.81 110 PHE A O 1
ATOM 918 N N . GLN A 1 111 ? -7.171 8.261 -13.790 1.00 94.75 111 GLN A N 1
ATOM 919 C CA . GLN A 1 111 ? -7.090 9.108 -12.607 1.00 94.75 111 GLN A CA 1
ATOM 920 C C . GLN A 1 111 ? -6.802 8.255 -11.378 1.00 94.75 111 GLN A C 1
ATOM 922 O O . GLN A 1 111 ? -7.419 7.203 -11.183 1.00 94.75 111 GLN A O 1
ATOM 927 N N . SER A 1 112 ? -5.898 8.741 -10.532 1.00 95.56 112 SER A N 1
ATOM 928 C CA . SER A 1 112 ? -5.610 8.128 -9.240 1.00 95.56 112 SER A CA 1
ATOM 929 C C . SER A 1 112 ? -6.835 8.173 -8.333 1.00 95.56 112 SER A C 1
ATOM 931 O O . SER A 1 112 ? -7.477 9.214 -8.190 1.00 95.56 112 SER A O 1
ATOM 933 N N . ILE A 1 113 ? -7.118 7.053 -7.680 1.00 97.06 113 ILE A N 1
ATOM 934 C CA . ILE A 1 113 ? -8.181 6.927 -6.682 1.00 97.06 113 ILE A CA 1
ATOM 935 C C . ILE A 1 113 ? -7.587 6.425 -5.370 1.00 97.06 113 ILE A C 1
ATOM 937 O O . ILE A 1 113 ? -6.732 5.540 -5.365 1.00 97.06 113 ILE A O 1
ATOM 941 N N . LEU A 1 114 ? -8.022 6.996 -4.251 1.00 97.69 114 LEU A N 1
ATOM 942 C CA . LEU A 1 114 ? -7.633 6.508 -2.933 1.00 97.69 114 LEU A CA 1
ATOM 943 C C . LEU A 1 114 ? -8.452 5.253 -2.612 1.00 97.69 114 LEU A C 1
ATOM 945 O O . LEU A 1 114 ? -9.668 5.251 -2.752 1.00 97.69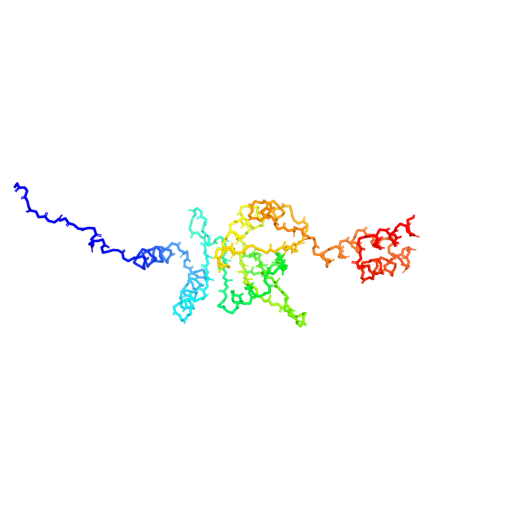 114 LEU A O 1
ATOM 949 N N . LEU A 1 115 ? -7.778 4.189 -2.189 1.00 98.25 115 LEU A N 1
ATOM 950 C CA . LEU A 1 115 ? -8.359 2.897 -1.811 1.00 98.25 115 LEU A CA 1
ATOM 951 C C . LEU A 1 115 ? -8.164 2.619 -0.311 1.00 98.25 115 LEU A C 1
ATOM 953 O O . LEU A 1 115 ? -8.094 1.471 0.124 1.00 98.25 115 LEU A O 1
ATOM 957 N N . GLY A 1 116 ? -8.043 3.679 0.485 1.00 97.75 116 GLY A N 1
ATOM 958 C CA . GLY A 1 116 ? -7.710 3.637 1.907 1.00 97.75 116 GLY A CA 1
ATOM 959 C C . GLY A 1 116 ? -6.270 4.047 2.196 1.00 97.75 116 GLY A C 1
ATOM 960 O O . GLY A 1 116 ? -5.431 4.170 1.301 1.00 97.75 116 GLY A O 1
ATOM 961 N N . CYS A 1 117 ? -5.981 4.286 3.466 1.00 96.75 117 CYS A N 1
ATOM 962 C CA . CYS A 1 117 ? -4.664 4.719 3.909 1.00 96.75 117 CYS A CA 1
ATOM 963 C C . CYS A 1 117 ? -4.406 4.353 5.369 1.00 96.75 117 CYS A C 1
ATOM 965 O O . CYS A 1 117 ? -5.308 3.955 6.110 1.00 96.75 117 CYS A O 1
ATOM 967 N N . ALA A 1 118 ? -3.141 4.457 5.761 1.00 96.44 118 ALA A N 1
ATOM 968 C CA . ALA A 1 118 ? -2.702 4.177 7.113 1.00 96.44 118 ALA A CA 1
ATOM 969 C C . ALA A 1 118 ? -1.644 5.159 7.614 1.00 96.44 118 ALA A C 1
ATOM 971 O O . ALA A 1 118 ? -0.947 5.807 6.831 1.00 96.44 118 ALA A O 1
ATOM 972 N N . LEU A 1 119 ? -1.515 5.220 8.938 1.00 93.81 119 LEU A N 1
ATOM 973 C CA . LEU A 1 119 ? -0.357 5.769 9.632 1.00 93.81 119 LEU A CA 1
ATOM 974 C C . LEU A 1 119 ? 0.344 4.630 10.366 1.00 93.81 119 LEU A C 1
ATOM 976 O O . LEU A 1 119 ? -0.304 3.874 11.095 1.00 93.81 119 LEU A O 1
ATOM 980 N N . LEU A 1 120 ? 1.655 4.527 10.177 1.00 93.12 120 LEU A N 1
ATOM 981 C CA . LEU A 1 120 ? 2.479 3.435 10.689 1.00 93.12 120 LEU A CA 1
ATOM 982 C C . LEU A 1 120 ? 3.576 3.979 11.602 1.00 93.12 120 LEU A C 1
ATOM 984 O O . LEU A 1 120 ? 4.239 4.960 11.256 1.00 93.12 120 LEU A O 1
ATOM 988 N N . ALA A 1 121 ? 3.777 3.346 12.758 1.00 89.94 121 ALA A N 1
ATOM 989 C CA . ALA A 1 121 ? 4.870 3.700 13.667 1.00 89.94 121 ALA A CA 1
ATOM 990 C C . ALA A 1 121 ? 6.243 3.242 13.152 1.00 89.94 121 ALA A C 1
ATOM 992 O O . ALA A 1 121 ? 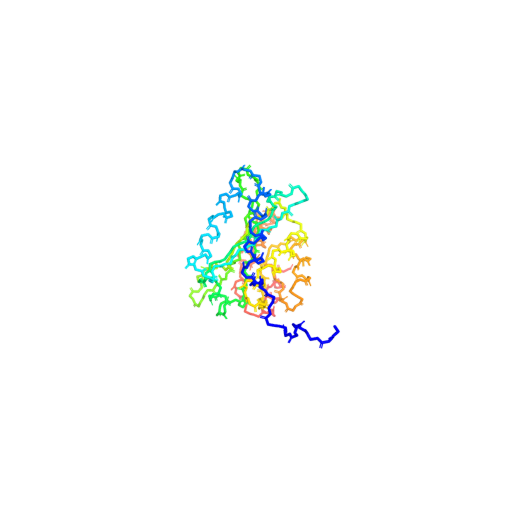7.256 3.855 13.483 1.00 89.94 121 ALA A O 1
ATOM 993 N N . ASP A 1 122 ? 6.282 2.167 12.363 1.00 90.56 122 ASP A N 1
ATOM 994 C CA . ASP A 1 122 ? 7.503 1.609 11.789 1.00 90.56 122 ASP A CA 1
ATOM 995 C C . ASP A 1 122 ? 7.234 0.947 10.427 1.00 90.56 122 ASP A C 1
ATOM 997 O O . ASP A 1 122 ? 6.095 0.658 10.065 1.00 90.56 122 ASP A O 1
ATOM 1001 N N . GLU A 1 123 ? 8.301 0.703 9.667 1.00 92.81 123 GLU A N 1
ATOM 1002 C CA . GLU A 1 123 ? 8.255 0.061 8.345 1.00 92.81 123 GLU A CA 1
ATOM 1003 C C . GLU A 1 123 ? 8.809 -1.369 8.425 1.00 92.81 123 GLU A C 1
ATOM 1005 O O . GLU A 1 123 ? 9.686 -1.785 7.670 1.00 92.81 123 GLU A O 1
ATOM 1010 N N . THR A 1 124 ? 8.338 -2.132 9.415 1.00 96.06 124 THR A N 1
ATOM 1011 C CA . THR A 1 124 ? 8.734 -3.534 9.605 1.00 96.06 124 THR A CA 1
ATOM 1012 C C . THR A 1 124 ? 7.803 -4.492 8.862 1.00 96.06 124 THR A C 1
ATOM 1014 O O . THR A 1 124 ? 6.647 -4.184 8.564 1.00 96.06 124 THR A O 1
ATOM 1017 N N . THR A 1 125 ? 8.280 -5.715 8.603 1.00 98.12 125 THR A N 1
ATOM 1018 C CA . THR A 1 125 ? 7.476 -6.744 7.927 1.00 98.12 125 THR A CA 1
ATOM 1019 C C . THR A 1 125 ? 6.191 -7.046 8.694 1.00 98.12 125 THR A C 1
ATOM 1021 O O . THR A 1 125 ? 5.144 -7.206 8.078 1.00 98.12 125 THR A O 1
ATOM 1024 N N . SER A 1 126 ? 6.242 -7.115 10.028 1.00 97.88 126 SER A N 1
ATOM 1025 C CA . SER A 1 126 ? 5.063 -7.396 10.855 1.00 97.88 126 SER A CA 1
ATOM 1026 C C . SER A 1 126 ? 4.025 -6.278 10.768 1.00 97.88 126 SER A C 1
ATOM 1028 O O . SER A 1 126 ? 2.839 -6.573 10.620 1.00 97.88 126 SER A O 1
ATOM 1030 N N . THR A 1 127 ? 4.459 -5.015 10.772 1.00 97.00 127 THR A N 1
ATOM 1031 C CA . THR A 1 127 ? 3.571 -3.860 10.583 1.00 97.00 127 THR A CA 1
ATOM 1032 C C . THR A 1 127 ? 2.914 -3.873 9.201 1.00 97.00 127 THR A C 1
ATOM 1034 O O . THR A 1 127 ? 1.696 -3.712 9.096 1.00 97.00 127 THR A O 1
ATOM 1037 N N . PHE A 1 128 ? 3.667 -4.159 8.133 1.00 98.12 128 PHE A N 1
ATOM 1038 C CA . PHE A 1 128 ? 3.083 -4.285 6.794 1.00 98.12 128 PHE A CA 1
ATOM 1039 C C . PHE A 1 128 ? 2.153 -5.494 6.652 1.00 98.12 128 PHE A C 1
ATOM 1041 O O . PHE A 1 128 ? 1.117 -5.380 5.999 1.00 98.12 128 PHE A O 1
ATOM 1048 N N . VAL A 1 129 ? 2.462 -6.630 7.285 1.00 98.56 129 VAL A N 1
ATOM 1049 C CA . VAL A 1 129 ? 1.559 -7.794 7.317 1.00 98.56 129 VAL A CA 1
ATOM 1050 C C . VAL A 1 129 ? 0.240 -7.422 7.989 1.00 98.56 129 VAL A C 1
ATOM 1052 O O . VAL A 1 129 ? -0.817 -7.676 7.410 1.00 98.56 129 VAL A O 1
ATOM 1055 N N . TRP A 1 130 ? 0.289 -6.780 9.161 1.00 98.44 130 TRP A N 1
ATOM 1056 C CA . TRP A 1 130 ? -0.911 -6.303 9.854 1.00 98.44 130 TRP A CA 1
ATOM 1057 C C . TRP A 1 130 ? -1.735 -5.371 8.961 1.00 98.44 130 TRP A C 1
ATOM 1059 O O . TRP A 1 130 ? -2.945 -5.567 8.806 1.00 98.44 130 TRP A O 1
ATOM 1069 N N . LEU A 1 131 ? -1.079 -4.398 8.321 1.00 98.56 131 LEU A N 1
ATOM 1070 C CA . LEU A 1 131 ? -1.742 -3.432 7.451 1.00 98.56 131 LEU A CA 1
ATOM 1071 C C . LEU A 1 131 ? -2.410 -4.115 6.255 1.00 98.56 131 LEU A C 1
ATOM 1073 O O . LEU A 1 131 ? -3.591 -3.894 5.999 1.00 98.56 131 LEU A O 1
ATOM 1077 N N . MET A 1 132 ? -1.675 -4.955 5.526 1.00 98.50 132 MET A N 1
ATOM 1078 C CA . MET A 1 132 ? -2.175 -5.611 4.317 1.00 98.50 132 MET A CA 1
ATOM 1079 C C . MET A 1 132 ? -3.306 -6.594 4.637 1.00 98.50 132 MET A C 1
ATOM 1081 O O . MET A 1 132 ? -4.311 -6.612 3.930 1.00 98.50 132 MET A O 1
ATOM 1085 N N . GLN A 1 133 ? -3.209 -7.360 5.730 1.00 98.56 133 GLN A N 1
ATOM 1086 C CA . GLN A 1 133 ? -4.298 -8.237 6.183 1.00 98.56 133 GLN A CA 1
ATOM 1087 C C . GLN A 1 133 ? -5.550 -7.440 6.561 1.00 98.56 133 GLN A C 1
ATOM 1089 O O . GLN A 1 133 ? -6.675 -7.831 6.233 1.00 98.56 133 GLN A O 1
ATOM 1094 N N . THR A 1 134 ? -5.360 -6.308 7.239 1.00 98.62 134 THR A N 1
ATOM 1095 C CA . THR A 1 134 ? -6.441 -5.394 7.614 1.00 98.62 134 THR A CA 1
ATOM 1096 C C . THR A 1 134 ? -7.109 -4.796 6.380 1.00 98.62 134 THR A C 1
ATOM 1098 O O . THR A 1 134 ? -8.338 -4.797 6.283 1.00 98.62 134 THR A O 1
ATOM 1101 N N . TRP A 1 135 ? -6.319 -4.349 5.407 1.00 98.50 135 TRP A N 1
ATOM 1102 C CA . TRP A 1 135 ? -6.821 -3.796 4.156 1.00 98.50 135 TRP A CA 1
ATOM 1103 C C . TRP A 1 135 ? -7.602 -4.847 3.351 1.00 98.50 135 TRP A C 1
ATOM 1105 O O . TRP A 1 135 ? -8.731 -4.579 2.950 1.00 98.50 135 TRP A O 1
ATOM 1115 N N . VAL A 1 136 ? -7.105 -6.086 3.228 1.00 97.94 136 VAL A N 1
ATOM 1116 C CA . VAL A 1 136 ? -7.847 -7.198 2.590 1.00 97.94 136 VAL A CA 1
ATOM 1117 C C . VAL A 1 136 ? -9.193 -7.435 3.260 1.00 97.94 136 VAL A C 1
ATOM 1119 O O . VAL A 1 136 ? -10.209 -7.591 2.580 1.00 97.94 136 VAL A O 1
ATOM 1122 N N . ARG A 1 137 ? -9.228 -7.439 4.597 1.00 97.94 137 ARG A N 1
ATOM 1123 C CA . ARG A 1 137 ? -10.477 -7.589 5.354 1.00 97.94 137 ARG A CA 1
ATOM 1124 C C . ARG A 1 137 ? -11.457 -6.463 5.029 1.00 97.94 137 ARG A C 1
ATOM 1126 O O . ARG A 1 137 ? -12.632 -6.736 4.785 1.00 97.94 137 ARG A O 1
ATOM 1133 N N . ALA A 1 138 ? -10.984 -5.220 4.987 1.00 97.56 138 ALA A N 1
ATOM 1134 C CA . ALA A 1 138 ? -11.808 -4.069 4.628 1.00 97.56 138 ALA A CA 1
ATOM 1135 C C . ALA A 1 138 ? -12.355 -4.180 3.194 1.00 97.56 138 ALA A C 1
ATOM 1137 O O . ALA A 1 138 ? -13.516 -3.846 2.940 1.00 97.56 138 ALA A O 1
ATOM 1138 N N . MET A 1 139 ? -11.556 -4.744 2.289 1.00 97.50 139 MET A N 1
ATOM 1139 C CA . MET A 1 139 ? -11.878 -4.974 0.881 1.00 97.50 139 MET A CA 1
ATOM 1140 C C . MET A 1 139 ? -12.666 -6.263 0.599 1.00 97.50 139 MET A C 1
ATOM 1142 O O . MET A 1 139 ? -12.751 -6.716 -0.543 1.00 97.50 139 MET A O 1
ATOM 1146 N N . GLY A 1 140 ? -13.269 -6.870 1.625 1.00 95.62 140 GLY A N 1
ATOM 1147 C CA . GLY A 1 140 ? -14.127 -8.046 1.457 1.00 95.62 140 GLY A CA 1
ATOM 1148 C C . GLY A 1 140 ? -13.363 -9.327 1.118 1.00 95.62 140 GLY A C 1
ATOM 1149 O O . GLY A 1 140 ? -13.920 -10.225 0.497 1.00 95.62 140 GLY A O 1
ATOM 1150 N N . GLY A 1 141 ? -12.087 -9.415 1.501 1.00 96.31 141 GLY A N 1
ATOM 1151 C CA . GLY A 1 141 ? -11.252 -10.597 1.283 1.00 96.31 141 GLY A CA 1
ATOM 1152 C C . GLY A 1 141 ? -10.592 -10.671 -0.096 1.00 96.31 141 GLY A C 1
ATOM 1153 O O . GLY A 1 141 ? -9.908 -11.652 -0.378 1.00 96.31 141 GLY A O 1
ATOM 1154 N N . LYS A 1 142 ? -10.772 -9.662 -0.960 1.00 95.56 142 LYS A N 1
ATOM 1155 C CA . LYS A 1 142 ? -10.206 -9.645 -2.316 1.00 95.56 142 LYS A CA 1
ATOM 1156 C C . LYS A 1 142 ? -8.814 -9.002 -2.323 1.00 95.56 142 LYS A C 1
ATOM 1158 O O . LYS A 1 142 ? -8.678 -7.808 -2.066 1.00 95.56 142 LYS A O 1
ATOM 1163 N N . SER A 1 143 ? -7.793 -9.773 -2.684 1.00 97.31 143 SER A N 1
ATOM 1164 C CA . SER A 1 143 ? -6.438 -9.272 -2.971 1.00 97.31 143 SER A CA 1
ATOM 1165 C C . SER A 1 143 ? -6.343 -8.679 -4.387 1.00 97.31 143 SER A C 1
ATOM 1167 O O . SER A 1 143 ? -7.099 -9.110 -5.264 1.00 97.31 143 SER A O 1
ATOM 1169 N N . PRO A 1 144 ? -5.422 -7.731 -4.646 1.00 97.88 144 PRO A N 1
ATOM 1170 C CA . PRO A 1 144 ? -5.240 -7.162 -5.975 1.00 97.88 144 PRO A CA 1
ATOM 1171 C C . PRO A 1 144 ? -4.565 -8.179 -6.899 1.00 97.88 144 PRO A C 1
ATOM 1173 O O . PRO A 1 144 ? -3.854 -9.080 -6.445 1.00 97.88 144 PRO A O 1
ATOM 1176 N N . ILE A 1 145 ? -4.730 -8.022 -8.210 1.00 97.88 145 ILE A N 1
ATOM 1177 C CA . ILE A 1 145 ? -4.043 -8.872 -9.195 1.00 97.88 145 ILE A C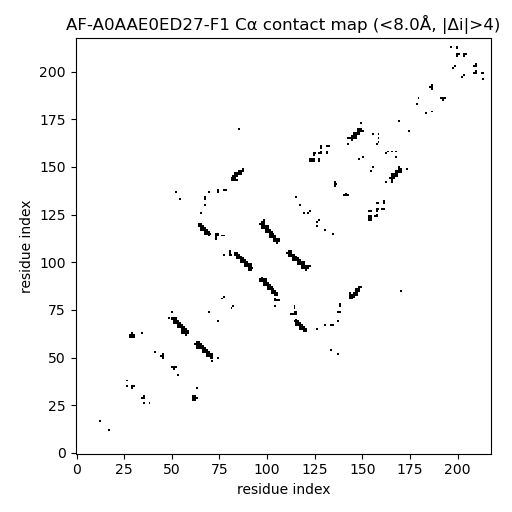A 1
ATOM 1178 C C . ILE A 1 145 ? -2.556 -8.509 -9.242 1.00 97.88 145 ILE A C 1
ATOM 1180 O O . ILE A 1 145 ? -1.692 -9.389 -9.293 1.00 97.88 145 ILE A O 1
ATOM 1184 N N . SER A 1 146 ? -2.243 -7.213 -9.213 1.00 97.81 146 SER A N 1
ATOM 1185 C CA . SER A 1 146 ? -0.872 -6.701 -9.141 1.00 97.81 146 SER A CA 1
ATOM 1186 C C . SER A 1 146 ? -0.747 -5.592 -8.104 1.00 97.81 146 SER A C 1
ATOM 1188 O O . SER A 1 146 ? -1.638 -4.755 -7.969 1.00 97.81 146 SER A O 1
ATOM 1190 N N . ILE A 1 147 ? 0.387 -5.567 -7.407 1.00 97.94 147 ILE A N 1
ATOM 1191 C CA . ILE A 1 147 ? 0.735 -4.492 -6.479 1.00 97.94 147 ILE A CA 1
ATOM 1192 C C . ILE A 1 147 ? 2.066 -3.857 -6.882 1.00 97.94 147 ILE A C 1
ATOM 1194 O O . ILE A 1 147 ? 3.042 -4.558 -7.162 1.00 97.94 147 ILE A O 1
ATOM 1198 N N . LEU A 1 148 ? 2.082 -2.529 -6.937 1.00 97.25 148 LEU A N 1
ATOM 1199 C CA . LEU A 1 148 ? 3.244 -1.701 -7.233 1.00 97.25 148 LEU A CA 1
ATOM 1200 C C . LEU A 1 148 ? 3.757 -1.102 -5.927 1.00 97.25 148 LEU A C 1
ATOM 1202 O O . LEU A 1 148 ? 3.031 -0.349 -5.287 1.00 97.25 148 LEU A O 1
ATOM 1206 N N . THR A 1 149 ? 4.996 -1.402 -5.547 1.00 95.81 149 THR A N 1
ATOM 1207 C CA . THR A 1 149 ? 5.643 -0.769 -4.383 1.00 95.81 149 THR A CA 1
ATOM 1208 C C . THR A 1 149 ? 7.036 -0.273 -4.726 1.00 95.81 149 THR A C 1
ATOM 1210 O O . THR A 1 149 ? 7.518 -0.443 -5.850 1.00 95.81 149 THR A O 1
ATOM 1213 N N . ASP A 1 150 ? 7.714 0.344 -3.771 1.00 90.69 150 ASP A N 1
ATOM 1214 C CA . ASP A 1 150 ? 9.148 0.572 -3.868 1.00 90.69 150 ASP A CA 1
ATOM 1215 C C . ASP A 1 150 ? 9.953 -0.748 -3.714 1.00 90.69 150 ASP A C 1
ATOM 1217 O O . ASP A 1 150 ? 9.413 -1.857 -3.802 1.00 90.69 150 ASP A O 1
ATOM 1221 N N . GLN A 1 151 ? 11.273 -0.639 -3.543 1.00 90.19 151 GLN A N 1
ATOM 1222 C CA . GLN A 1 151 ? 12.168 -1.793 -3.373 1.00 90.19 151 GLN A CA 1
ATOM 1223 C C . GLN A 1 151 ? 12.426 -2.140 -1.897 1.00 90.19 151 GLN A C 1
ATOM 1225 O O . GLN A 1 151 ? 13.474 -2.725 -1.590 1.00 90.19 151 GLN A O 1
ATOM 1230 N N . ASP A 1 152 ? 11.513 -1.788 -0.990 1.00 92.69 152 ASP A N 1
ATOM 1231 C CA . ASP A 1 152 ? 11.647 -2.120 0.420 1.00 92.69 152 ASP A CA 1
ATOM 1232 C C . ASP A 1 152 ? 11.554 -3.638 0.674 1.00 92.69 152 ASP A C 1
ATOM 1234 O O . ASP A 1 152 ? 10.733 -4.379 0.114 1.00 92.69 152 ASP A O 1
ATOM 1238 N N . LYS A 1 153 ? 12.451 -4.129 1.534 1.00 95.81 153 LYS A N 1
ATOM 1239 C CA . LYS A 1 153 ? 12.564 -5.562 1.838 1.00 95.81 153 LYS A CA 1
ATOM 1240 C C . LYS A 1 153 ? 11.427 -6.038 2.734 1.00 95.81 153 LYS A C 1
ATOM 1242 O O . LYS A 1 153 ? 10.990 -7.181 2.577 1.00 95.81 153 LYS A O 1
ATOM 1247 N N . ALA A 1 154 ? 10.972 -5.197 3.660 1.00 96.50 154 ALA A N 1
ATOM 1248 C CA . ALA A 1 154 ? 9.896 -5.533 4.578 1.00 96.50 154 ALA A CA 1
ATOM 1249 C C . ALA A 1 154 ? 8.551 -5.598 3.842 1.00 96.50 154 ALA A C 1
ATOM 1251 O O . ALA A 1 154 ? 7.827 -6.583 4.003 1.00 96.50 154 ALA A O 1
ATOM 1252 N N . MET A 1 155 ? 8.266 -4.644 2.949 1.00 95.88 155 MET A N 1
ATOM 1253 C CA . MET A 1 155 ? 7.104 -4.682 2.055 1.00 95.88 155 MET A CA 1
ATOM 1254 C C . MET A 1 155 ? 7.108 -5.941 1.194 1.00 95.88 155 MET A C 1
ATOM 1256 O O . MET A 1 155 ? 6.1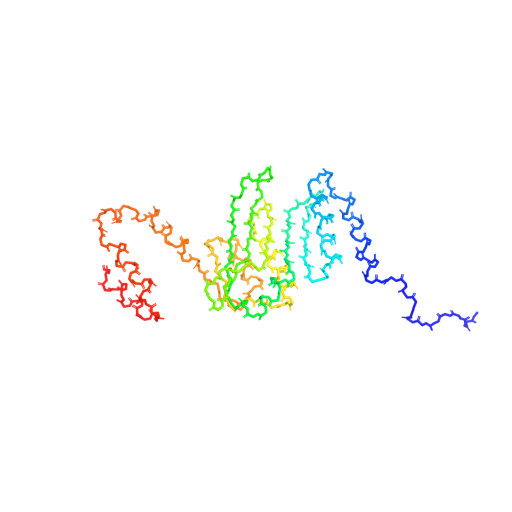18 -6.671 1.172 1.00 95.88 155 MET A O 1
ATOM 1260 N N . LYS A 1 156 ? 8.231 -6.257 0.531 1.00 96.75 156 LYS A N 1
ATOM 1261 C CA . LYS A 1 156 ? 8.344 -7.471 -0.295 1.00 96.75 156 LYS A CA 1
ATOM 1262 C C . LYS A 1 156 ? 8.034 -8.743 0.504 1.00 96.75 156 LYS A C 1
ATOM 1264 O O . LYS A 1 156 ? 7.330 -9.630 0.013 1.00 96.75 156 LYS A O 1
ATOM 1269 N N . ALA A 1 157 ? 8.557 -8.842 1.726 1.00 98.12 157 ALA A N 1
ATOM 1270 C CA . ALA A 1 157 ? 8.303 -9.981 2.601 1.00 98.12 157 ALA A CA 1
ATOM 1271 C C . ALA A 1 157 ? 6.825 -10.058 3.016 1.00 98.12 157 ALA A C 1
ATOM 1273 O O . ALA A 1 157 ? 6.223 -11.126 2.919 1.00 98.12 157 ALA A O 1
ATOM 1274 N N . ALA A 1 158 ? 6.219 -8.934 3.402 1.00 98.25 158 ALA A N 1
ATOM 1275 C CA . ALA A 1 158 ? 4.811 -8.867 3.784 1.00 98.25 158 ALA A CA 1
ATOM 1276 C C . ALA A 1 158 ? 3.871 -9.228 2.624 1.00 98.25 158 ALA A C 1
ATOM 1278 O O . ALA A 1 158 ? 2.955 -10.029 2.807 1.00 98.25 158 ALA A O 1
ATOM 1279 N N . ILE A 1 159 ? 4.143 -8.728 1.416 1.00 98.00 159 ILE A N 1
ATOM 1280 C CA . ILE A 1 159 ? 3.389 -9.065 0.198 1.00 98.00 159 ILE A CA 1
ATOM 1281 C C . ILE A 1 159 ? 3.450 -10.567 -0.069 1.00 98.00 159 ILE A C 1
ATOM 1283 O O . ILE A 1 159 ? 2.425 -11.181 -0.332 1.00 98.00 159 ILE A O 1
ATOM 1287 N N . SER A 1 160 ? 4.627 -11.181 0.062 1.00 97.94 160 SER A N 1
ATOM 1288 C CA . SER A 1 160 ? 4.778 -12.629 -0.143 1.00 97.94 160 SER A CA 1
ATOM 1289 C C . SER A 1 160 ? 3.970 -13.459 0.867 1.00 97.94 160 SER A C 1
ATOM 1291 O O . SER A 1 160 ? 3.544 -14.565 0.548 1.00 97.94 160 SER A O 1
ATOM 1293 N N . ILE A 1 161 ? 3.746 -12.927 2.075 1.00 98.31 161 ILE A N 1
ATOM 1294 C CA . ILE A 1 161 ? 2.960 -13.575 3.135 1.00 98.31 161 ILE A CA 1
ATOM 1295 C C . ILE A 1 161 ? 1.453 -13.388 2.906 1.00 98.31 161 ILE A C 1
ATOM 1297 O O . ILE A 1 161 ? 0.691 -14.346 3.008 1.00 98.31 161 ILE A O 1
ATOM 1301 N N . VAL A 1 162 ? 1.009 -12.158 2.634 1.00 98.31 162 VAL A N 1
ATOM 1302 C CA . VAL A 1 162 ? -0.422 -11.797 2.601 1.00 98.31 162 VAL A CA 1
ATOM 1303 C C . VAL A 1 162 ? -1.038 -11.982 1.213 1.00 98.31 162 VAL A C 1
ATOM 1305 O O . VAL A 1 162 ? -2.220 -12.300 1.087 1.00 98.31 162 VAL A O 1
ATOM 1308 N N . PHE A 1 163 ? -0.236 -11.820 0.164 1.00 97.31 163 PHE A N 1
ATOM 1309 C CA . PHE A 1 163 ? -0.658 -11.799 -1.231 1.00 97.31 163 PHE A CA 1
ATOM 1310 C C . PHE A 1 163 ? 0.106 -12.819 -2.097 1.00 97.31 163 PHE A C 1
ATOM 1312 O O . PHE A 1 163 ? 0.692 -12.445 -3.115 1.00 97.31 163 PHE A O 1
ATOM 1319 N N . PRO A 1 164 ? 0.093 -14.124 -1.762 1.00 96.38 164 PRO A N 1
ATOM 1320 C CA . PRO A 1 164 ? 0.952 -15.115 -2.422 1.00 96.38 164 PRO A CA 1
ATOM 1321 C C . PRO A 1 164 ? 0.699 -15.265 -3.933 1.00 96.38 164 PRO A C 1
ATOM 1323 O O . PRO A 1 164 ? 1.586 -15.692 -4.664 1.00 96.38 164 PRO A O 1
ATOM 1326 N N . ASN A 1 165 ? -0.498 -14.897 -4.405 1.00 97.06 165 ASN A N 1
ATOM 1327 C CA . ASN A 1 165 ? -0.893 -14.980 -5.815 1.00 97.06 165 ASN A CA 1
ATOM 1328 C C . ASN A 1 165 ? -0.863 -13.622 -6.543 1.00 97.06 165 ASN A C 1
ATOM 1330 O O . ASN A 1 165 ? -1.140 -13.562 -7.742 1.00 97.06 165 ASN A O 1
ATOM 1334 N N . THR A 1 166 ? -0.564 -12.526 -5.842 1.00 97.88 166 THR A N 1
ATOM 1335 C CA . THR A 1 166 ? -0.491 -11.185 -6.435 1.00 97.88 166 THR A CA 1
ATOM 1336 C C . THR A 1 166 ? 0.866 -10.986 -7.090 1.00 97.88 166 THR A C 1
ATOM 1338 O O . THR A 1 166 ? 1.913 -11.318 -6.533 1.00 97.88 166 THR A O 1
ATOM 1341 N N . ARG A 1 167 ? 0.875 -10.377 -8.275 1.00 97.81 167 ARG A N 1
ATOM 1342 C CA . ARG A 1 167 ? 2.121 -10.015 -8.953 1.00 97.81 167 ARG A CA 1
ATOM 1343 C C . ARG A 1 167 ? 2.718 -8.778 -8.293 1.00 97.81 167 ARG A C 1
ATOM 1345 O O . ARG A 1 167 ? 2.185 -7.678 -8.428 1.00 97.81 167 ARG A O 1
ATOM 1352 N N . HIS A 1 168 ? 3.842 -8.952 -7.608 1.00 97.19 168 HIS A N 1
ATOM 1353 C CA . HIS A 1 168 ? 4.612 -7.834 -7.073 1.00 97.19 168 HIS A CA 1
ATOM 1354 C C . HIS A 1 168 ? 5.457 -7.196 -8.177 1.00 97.19 168 HIS A C 1
ATOM 1356 O O . HIS A 1 168 ? 6.249 -7.868 -8.840 1.00 97.19 168 HIS A O 1
ATOM 1362 N N . ARG A 1 169 ? 5.274 -5.896 -8.391 1.00 95.56 169 ARG A N 1
ATOM 1363 C CA . ARG A 1 169 ? 6.011 -5.089 -9.363 1.00 95.56 169 ARG A CA 1
ATOM 1364 C C . ARG A 1 169 ? 6.599 -3.868 -8.660 1.00 95.56 169 ARG A C 1
ATOM 1366 O O . ARG A 1 169 ? 6.075 -3.407 -7.648 1.00 95.56 169 ARG A O 1
ATOM 1373 N N . PHE A 1 170 ? 7.688 -3.334 -9.201 1.00 94.12 170 PHE A N 1
ATOM 1374 C CA . PHE A 1 170 ? 8.286 -2.113 -8.672 1.00 94.12 170 PHE A CA 1
ATOM 1375 C C . PHE A 1 170 ? 7.692 -0.883 -9.350 1.00 94.12 170 PHE A C 1
ATOM 1377 O O . PHE A 1 170 ? 7.473 -0.866 -10.560 1.00 94.12 170 PHE A O 1
ATOM 1384 N N . CYS A 1 171 ? 7.449 0.154 -8.558 1.00 92.12 171 CYS A N 1
ATOM 1385 C CA . CYS A 1 171 ? 6.957 1.435 -9.025 1.00 92.12 171 CYS A CA 1
ATOM 1386 C C . CYS A 1 171 ? 7.978 2.077 -9.972 1.00 92.12 171 CYS A C 1
ATOM 1388 O O . CYS A 1 171 ? 9.145 2.277 -9.619 1.00 92.12 171 CYS A O 1
ATOM 1390 N N . LEU A 1 172 ? 7.519 2.434 -11.174 1.00 91.06 172 LEU A N 1
ATOM 1391 C CA . LEU A 1 172 ? 8.370 3.012 -12.208 1.00 91.06 172 LEU A CA 1
ATOM 1392 C C . LEU A 1 172 ? 9.034 4.311 -11.741 1.00 91.06 172 LEU A C 1
ATOM 1394 O O . LEU A 1 172 ? 10.220 4.511 -11.981 1.00 91.06 172 LEU A O 1
ATOM 1398 N N . TRP A 1 173 ? 8.311 5.162 -11.012 1.00 90.19 173 TRP A N 1
ATOM 1399 C CA . TRP A 1 173 ? 8.870 6.409 -10.491 1.00 90.19 173 TRP A CA 1
ATOM 1400 C C . TRP A 1 173 ? 10.093 6.168 -9.594 1.00 90.19 173 TRP A C 1
ATOM 1402 O O . TRP A 1 173 ? 11.120 6.831 -9.750 1.00 90.19 173 TRP A O 1
ATOM 1412 N N . HIS A 1 174 ? 10.031 5.157 -8.722 1.00 89.69 174 HIS A N 1
ATOM 1413 C CA . HIS A 1 174 ? 11.161 4.763 -7.882 1.00 89.69 174 HIS A CA 1
ATOM 1414 C C . HIS A 1 174 ? 12.345 4.234 -8.687 1.00 89.69 174 HIS A C 1
ATOM 1416 O O . HIS A 1 174 ? 13.490 4.567 -8.376 1.00 89.69 174 HIS A O 1
ATOM 1422 N N . ILE A 1 175 ? 12.083 3.439 -9.729 1.00 91.00 175 ILE A N 1
ATOM 1423 C CA . ILE A 1 175 ? 13.122 2.964 -10.651 1.00 91.00 175 ILE A CA 1
ATOM 1424 C C . ILE A 1 175 ? 13.813 4.162 -11.314 1.00 91.00 175 ILE A C 1
ATOM 1426 O O . ILE A 1 175 ? 15.036 4.280 -11.234 1.00 91.00 175 ILE A O 1
ATOM 1430 N N . MET A 1 176 ? 13.036 5.082 -11.892 1.00 90.94 176 MET A N 1
ATOM 1431 C CA . MET A 1 176 ? 13.557 6.267 -12.580 1.00 90.94 176 MET A CA 1
ATOM 1432 C C . MET A 1 176 ? 14.384 7.152 -11.643 1.00 90.94 176 MET A C 1
ATOM 1434 O O . MET A 1 176 ? 15.488 7.565 -12.000 1.00 90.94 176 MET A O 1
ATOM 1438 N N . ARG A 1 177 ? 13.904 7.394 -10.417 1.00 90.56 177 ARG A N 1
ATOM 1439 C CA . ARG A 1 177 ? 14.638 8.172 -9.406 1.00 90.56 177 ARG A CA 1
ATOM 1440 C C . ARG A 1 177 ? 15.979 7.521 -9.061 1.00 90.56 177 ARG A C 1
ATOM 1442 O O . ARG A 1 177 ? 17.011 8.186 -9.069 1.00 90.56 177 ARG A O 1
ATOM 1449 N N . LYS A 1 178 ? 15.987 6.207 -8.833 1.00 90.31 178 LYS A N 1
ATOM 1450 C CA . LYS A 1 178 ? 17.196 5.458 -8.457 1.00 90.31 178 LYS A CA 1
ATOM 1451 C C . LYS A 1 178 ? 18.230 5.399 -9.581 1.00 90.31 178 LYS A C 1
ATOM 1453 O O . LYS A 1 178 ? 19.429 5.388 -9.307 1.00 90.31 178 LYS A O 1
ATOM 1458 N N . ILE A 1 179 ? 17.783 5.374 -10.835 1.00 89.31 179 ILE A N 1
ATOM 1459 C CA . ILE A 1 179 ? 18.659 5.479 -12.008 1.00 89.31 179 ILE A CA 1
ATOM 1460 C C . ILE A 1 179 ? 19.347 6.840 -12.037 1.00 89.31 179 ILE A C 1
ATOM 1462 O O . ILE A 1 179 ? 20.567 6.888 -12.162 1.00 89.31 179 ILE A O 1
ATOM 1466 N N . LEU A 1 180 ? 18.600 7.929 -11.845 1.00 88.00 180 LEU A N 1
ATOM 1467 C CA . LEU A 1 180 ? 19.172 9.278 -11.783 1.00 88.00 180 LEU A CA 1
ATOM 1468 C C . LEU A 1 180 ? 20.206 9.409 -10.653 1.00 88.00 180 LEU A C 1
ATOM 1470 O O . LEU A 1 180 ? 21.281 9.969 -10.863 1.00 88.00 180 LEU A O 1
ATOM 1474 N N . GLU A 1 181 ? 19.914 8.850 -9.477 1.00 90.00 181 GLU A N 1
ATOM 1475 C CA . GLU A 1 181 ? 20.815 8.870 -8.317 1.00 90.00 181 GLU A CA 1
ATOM 1476 C C . GLU A 1 181 ? 22.109 8.076 -8.559 1.00 90.00 181 GLU A C 1
ATOM 1478 O O . GLU A 1 181 ? 23.201 8.556 -8.256 1.00 90.00 181 GLU A O 1
ATOM 1483 N N . LYS A 1 182 ? 22.008 6.858 -9.105 1.00 90.62 182 LYS A N 1
ATOM 1484 C CA . LYS A 1 182 ? 23.158 5.947 -9.248 1.00 90.62 182 LYS A CA 1
ATOM 1485 C C . LYS A 1 182 ? 23.966 6.173 -10.520 1.00 90.62 182 LYS A C 1
ATOM 1487 O O . LYS A 1 182 ? 25.189 6.055 -10.502 1.00 90.62 182 LYS A O 1
ATOM 1492 N N . LEU A 1 183 ? 23.291 6.484 -11.622 1.00 89.12 183 LEU A N 1
ATOM 1493 C CA . LEU A 1 183 ? 23.889 6.642 -12.948 1.00 89.12 183 LEU A CA 1
ATOM 1494 C C . LEU A 1 183 ? 24.036 8.110 -13.348 1.00 89.12 183 LEU A C 1
ATOM 1496 O O . LEU A 1 183 ? 24.345 8.402 -14.497 1.00 89.12 183 LEU A O 1
ATOM 1500 N N . GLY A 1 184 ? 23.892 9.051 -12.409 1.00 88.25 184 GLY A N 1
ATOM 1501 C CA . GLY A 1 184 ? 24.028 10.481 -12.691 1.00 88.25 184 GLY A CA 1
ATOM 1502 C C . GLY A 1 184 ? 25.351 10.871 -13.368 1.00 88.25 184 GLY A C 1
ATOM 1503 O O . GLY A 1 184 ? 25.376 11.820 -14.143 1.00 88.25 184 GLY A O 1
ATOM 1504 N N . HIS A 1 185 ? 26.445 10.138 -13.131 1.00 88.12 185 HIS A N 1
ATOM 1505 C CA . HIS A 1 185 ? 27.713 10.347 -13.841 1.00 88.12 185 HIS A CA 1
ATOM 1506 C C . HIS A 1 185 ? 27.638 9.898 -15.311 1.00 88.12 185 HIS A C 1
ATOM 1508 O O . HIS A 1 185 ? 27.934 10.703 -16.189 1.00 88.12 185 HIS A O 1
ATOM 1514 N N . VAL A 1 186 ? 27.124 8.691 -15.582 1.00 85.69 186 VAL A N 1
ATOM 1515 C CA . VAL A 1 186 ? 26.886 8.173 -16.944 1.00 85.69 186 VAL A CA 1
ATOM 1516 C C . VAL A 1 186 ? 25.957 9.093 -17.727 1.00 85.69 186 VAL A C 1
ATOM 1518 O O . VAL A 1 186 ? 26.213 9.394 -18.885 1.00 85.69 186 VAL A O 1
ATOM 1521 N N . ILE A 1 187 ? 24.898 9.594 -17.088 1.00 86.88 187 ILE A N 1
ATOM 1522 C CA . ILE A 1 187 ? 23.930 10.503 -17.717 1.00 86.88 187 ILE A CA 1
ATOM 1523 C C . ILE A 1 187 ? 24.594 11.823 -18.134 1.00 86.88 187 ILE A C 1
ATOM 1525 O O . ILE A 1 187 ? 24.243 12.385 -19.169 1.00 86.88 187 ILE A O 1
ATOM 1529 N N . ARG A 1 188 ? 25.560 12.322 -17.351 1.00 86.38 188 ARG A N 1
ATOM 1530 C CA . ARG A 1 188 ? 26.323 13.533 -17.698 1.00 86.38 188 ARG A CA 1
ATOM 1531 C C . ARG A 1 188 ? 27.311 13.295 -18.838 1.00 86.38 188 ARG A C 1
ATOM 1533 O O . ARG A 1 188 ? 27.521 14.197 -19.641 1.00 86.38 188 ARG A O 1
ATOM 1540 N N . GLU A 1 189 ? 27.908 12.112 -18.899 1.00 88.62 189 GLU A N 1
ATOM 1541 C CA . GLU A 1 189 ? 28.896 11.742 -19.921 1.00 88.62 189 GLU A CA 1
ATOM 1542 C C . GLU A 1 189 ? 28.239 11.307 -21.241 1.00 88.62 189 GLU A C 1
ATOM 1544 O O . GLU A 1 189 ? 28.794 11.526 -22.317 1.00 88.62 189 GLU A O 1
ATOM 1549 N N . ASN A 1 190 ? 27.024 10.759 -21.180 1.00 87.19 190 ASN A N 1
ATOM 1550 C CA . ASN A 1 190 ? 26.238 10.321 -22.325 1.00 87.19 190 ASN A CA 1
ATOM 1551 C C . ASN A 1 190 ? 24.861 11.000 -22.334 1.00 87.19 190 ASN A C 1
ATOM 1553 O O . ASN A 1 190 ? 23.867 10.475 -21.829 1.00 87.19 190 ASN A O 1
ATOM 1557 N N . TYR A 1 191 ? 24.792 12.156 -22.995 1.00 83.00 191 TYR A N 1
ATOM 1558 C CA . TYR A 1 191 ? 23.576 12.970 -23.104 1.00 83.00 191 TYR A CA 1
ATOM 1559 C C . TYR A 1 191 ? 22.398 12.256 -23.797 1.00 83.00 191 TYR A C 1
ATOM 1561 O O . TYR A 1 191 ? 21.248 12.664 -23.632 1.00 83.00 191 TYR A O 1
ATOM 1569 N N . ASN A 1 192 ? 22.654 11.187 -24.562 1.00 88.69 192 ASN A N 1
ATOM 1570 C CA . ASN A 1 192 ? 21.613 10.393 -25.218 1.00 88.69 192 ASN A CA 1
ATOM 1571 C C . ASN A 1 192 ? 21.058 9.270 -24.336 1.00 88.69 192 ASN A C 1
ATOM 1573 O O . ASN A 1 192 ? 19.985 8.754 -24.653 1.00 88.69 192 ASN A O 1
ATOM 1577 N N . PHE A 1 193 ? 21.737 8.906 -23.242 1.00 88.44 193 PHE A N 1
ATOM 1578 C CA . PHE A 1 193 ? 21.367 7.765 -22.403 1.00 88.44 193 PHE A CA 1
ATOM 1579 C C . PHE A 1 193 ? 19.910 7.841 -21.943 1.00 88.44 193 PHE A C 1
ATOM 1581 O O . PHE A 1 193 ? 19.132 6.931 -22.208 1.00 88.44 193 PHE A O 1
ATOM 1588 N N . MET A 1 194 ? 19.501 8.958 -21.330 1.00 89.06 194 MET A N 1
ATOM 1589 C CA . MET A 1 194 ? 18.131 9.100 -20.820 1.00 89.06 194 MET A CA 1
ATOM 1590 C C . MET A 1 194 ? 17.083 9.091 -21.934 1.00 89.06 194 MET A C 1
ATOM 1592 O O . MET A 1 194 ? 15.970 8.626 -21.711 1.00 89.06 194 MET A O 1
ATOM 1596 N N . ARG A 1 195 ? 17.422 9.577 -23.135 1.00 90.00 195 ARG A N 1
ATOM 1597 C CA . ARG A 1 195 ? 16.521 9.530 -24.295 1.00 90.00 195 ARG A CA 1
ATOM 1598 C C . ARG A 1 195 ? 16.271 8.087 -24.729 1.00 90.00 195 ARG A C 1
ATOM 1600 O O . ARG A 1 195 ? 15.118 7.709 -24.889 1.00 90.00 195 ARG A O 1
ATOM 1607 N N . ILE A 1 196 ? 17.340 7.308 -24.893 1.00 89.56 196 ILE A N 1
ATOM 1608 C CA . ILE A 1 196 ? 17.274 5.890 -25.272 1.00 89.56 196 ILE A CA 1
ATOM 1609 C C . ILE A 1 196 ? 16.551 5.091 -24.189 1.00 89.56 196 ILE A C 1
ATOM 1611 O O . ILE A 1 196 ? 15.593 4.385 -24.475 1.00 89.56 196 ILE A O 1
ATOM 1615 N N . PHE A 1 197 ? 16.951 5.269 -22.932 1.00 89.38 197 PHE A N 1
ATOM 1616 C CA . PHE A 1 197 ? 16.364 4.557 -21.806 1.00 89.38 197 PHE A CA 1
ATOM 1617 C C . PHE A 1 197 ? 14.858 4.830 -21.666 1.00 89.38 197 PHE A C 1
ATOM 1619 O O . PHE A 1 197 ? 14.071 3.903 -21.483 1.00 89.38 197 PHE A O 1
ATOM 1626 N N . ASN A 1 198 ? 14.429 6.088 -21.822 1.00 90.88 198 ASN A N 1
ATOM 1627 C CA . ASN A 1 198 ? 13.006 6.428 -21.842 1.00 90.88 198 ASN A CA 1
ATOM 1628 C C . ASN A 1 198 ? 12.274 5.790 -23.033 1.00 90.88 198 ASN A C 1
ATOM 1630 O O . ASN A 1 198 ? 11.137 5.359 -22.865 1.00 90.88 198 ASN A O 1
ATOM 1634 N N . ASP A 1 199 ? 12.897 5.701 -24.212 1.00 91.00 199 ASP A N 1
ATOM 1635 C CA . ASP A 1 199 ? 12.293 5.009 -25.357 1.00 91.00 199 ASP A CA 1
ATOM 1636 C C . ASP A 1 199 ? 12.099 3.511 -25.083 1.00 91.00 199 ASP A C 1
ATOM 1638 O O . ASP A 1 199 ? 11.030 2.968 -25.367 1.00 91.00 199 ASP A O 1
ATOM 1642 N N . CYS A 1 200 ? 13.084 2.857 -24.462 1.00 90.62 200 CYS A N 1
ATOM 1643 C CA . CYS A 1 200 ? 12.957 1.465 -24.042 1.00 90.62 200 CYS A CA 1
ATOM 1644 C C . CYS A 1 200 ? 11.786 1.289 -23.067 1.00 90.62 200 CYS A C 1
ATOM 1646 O O . CYS A 1 200 ? 10.973 0.391 -23.249 1.00 90.62 200 CYS A O 1
ATOM 1648 N N . ILE A 1 201 ? 11.658 2.151 -22.058 1.00 89.81 201 ILE A N 1
ATOM 1649 C CA . ILE A 1 201 ? 10.648 2.004 -20.999 1.00 89.81 201 ILE A CA 1
ATOM 1650 C C . ILE A 1 201 ? 9.232 2.356 -21.469 1.00 89.81 201 ILE A C 1
ATOM 1652 O O . ILE A 1 201 ? 8.293 1.619 -21.180 1.00 89.81 201 ILE A O 1
ATOM 1656 N N . TYR A 1 202 ? 9.056 3.489 -22.154 1.00 90.12 202 TYR A N 1
ATOM 1657 C CA . TYR A 1 202 ? 7.725 4.022 -22.472 1.00 90.12 202 TYR A CA 1
ATOM 1658 C C . TYR A 1 202 ? 7.199 3.586 -23.842 1.00 90.12 202 TYR A C 1
ATOM 1660 O O . TYR A 1 202 ? 5.990 3.625 -24.055 1.00 90.12 202 TYR A O 1
ATOM 1668 N N . ASN A 1 203 ? 8.074 3.150 -24.755 1.00 91.44 203 ASN A N 1
ATOM 1669 C CA . ASN A 1 203 ? 7.698 2.745 -26.113 1.00 91.44 203 ASN A CA 1
ATOM 1670 C C . ASN A 1 203 ? 7.938 1.246 -26.370 1.00 91.44 203 ASN A C 1
ATOM 1672 O O . ASN A 1 203 ? 8.200 0.864 -27.513 1.00 91.44 203 ASN A O 1
ATOM 1676 N N . SER A 1 204 ? 7.863 0.406 -25.332 1.00 90.94 204 SER A N 1
ATOM 1677 C CA . SER A 1 204 ? 7.890 -1.061 -25.451 1.00 90.94 204 SER A CA 1
ATOM 1678 C C . SER A 1 204 ? 6.605 -1.652 -24.887 1.00 90.94 204 SER A C 1
ATOM 1680 O O . SER A 1 204 ? 6.331 -1.543 -23.694 1.00 90.94 204 SER A O 1
ATOM 1682 N N . TRP A 1 205 ? 5.805 -2.268 -25.757 1.00 86.50 205 TRP A N 1
ATOM 1683 C CA . TRP A 1 205 ? 4.519 -2.862 -25.378 1.00 86.50 205 TRP A CA 1
ATOM 1684 C C . TRP A 1 205 ? 4.665 -4.315 -24.930 1.00 86.50 205 TRP A C 1
ATOM 1686 O O . TRP A 1 205 ? 3.884 -4.790 -24.105 1.00 86.50 205 TRP A O 1
ATOM 1696 N N . LEU A 1 206 ? 5.667 -5.011 -25.470 1.00 90.81 206 LEU A N 1
ATOM 1697 C CA . LEU A 1 206 ? 6.007 -6.386 -25.134 1.00 90.81 206 LEU A CA 1
ATOM 1698 C C . LEU A 1 206 ? 7.378 -6.447 -24.460 1.00 90.81 206 LEU A C 1
ATOM 1700 O O . LEU A 1 206 ? 8.261 -5.635 -24.731 1.00 90.81 206 LEU A O 1
ATOM 1704 N N . GLU A 1 207 ? 7.564 -7.464 -23.620 1.00 89.00 207 GLU A N 1
ATOM 1705 C CA . GLU A 1 207 ? 8.858 -7.771 -23.000 1.00 89.00 207 GLU A CA 1
ATOM 1706 C C . GLU A 1 207 ? 9.948 -7.954 -24.064 1.00 89.00 207 GLU A C 1
ATOM 1708 O O . GLU A 1 207 ? 11.017 -7.369 -23.959 1.00 89.00 207 GLU A O 1
ATOM 1713 N N . GLU A 1 208 ? 9.643 -8.658 -25.157 1.00 92.94 208 GLU A N 1
ATOM 1714 C CA . GLU A 1 208 ? 10.585 -8.833 -26.266 1.00 92.94 208 GLU A CA 1
ATOM 1715 C C . GLU A 1 208 ? 11.013 -7.514 -26.918 1.00 92.94 208 GLU A C 1
ATOM 1717 O O . GLU A 1 208 ? 12.154 -7.399 -27.361 1.00 92.94 208 GLU A O 1
ATOM 1722 N N . ASP A 1 209 ? 10.111 -6.533 -27.013 1.00 90.94 209 ASP A N 1
ATOM 1723 C CA . ASP A 1 209 ? 10.438 -5.223 -27.582 1.00 90.94 209 ASP A CA 1
ATOM 1724 C C . ASP A 1 209 ? 11.389 -4.470 -26.652 1.00 90.94 209 ASP A C 1
ATOM 1726 O O . ASP A 1 209 ? 12.365 -3.878 -27.116 1.00 90.94 209 ASP A O 1
ATOM 1730 N N . PHE A 1 210 ? 11.131 -4.544 -25.342 1.00 90.69 210 PHE A N 1
ATOM 1731 C CA . PHE A 1 210 ? 11.992 -3.959 -24.322 1.00 90.69 210 PHE A CA 1
ATOM 1732 C C . PHE A 1 210 ? 13.398 -4.567 -24.374 1.00 90.69 210 PHE A C 1
ATOM 1734 O O . PHE A 1 210 ? 14.375 -3.827 -24.490 1.00 90.69 210 PHE A O 1
ATOM 1741 N N . GLU A 1 211 ? 13.500 -5.899 -24.368 1.00 91.00 211 GLU A N 1
ATOM 1742 C CA . GLU A 1 211 ? 14.781 -6.615 -24.415 1.00 91.00 211 GLU A CA 1
ATOM 1743 C C . GLU A 1 211 ? 15.555 -6.312 -25.708 1.00 91.00 211 GLU A C 1
ATOM 1745 O O . GLU A 1 211 ? 16.750 -6.020 -25.666 1.00 91.00 211 GLU A O 1
ATOM 1750 N N . LYS A 1 212 ? 14.877 -6.291 -26.867 1.00 91.25 212 LYS A N 1
ATOM 1751 C CA . LYS A 1 212 ? 15.504 -5.937 -28.156 1.00 91.25 212 LYS A CA 1
ATOM 1752 C C . LYS A 1 212 ? 16.043 -4.509 -28.159 1.00 91.25 212 LYS A C 1
ATOM 1754 O O . LYS A 1 212 ? 17.151 -4.284 -28.642 1.00 91.25 212 LYS A O 1
ATOM 1759 N N . LYS A 1 213 ? 15.271 -3.542 -27.655 1.00 89.19 213 LYS A N 1
ATOM 1760 C CA . LYS A 1 213 ? 15.696 -2.137 -27.605 1.00 89.19 213 LYS A CA 1
ATOM 1761 C C . LYS A 1 213 ? 16.843 -1.923 -26.626 1.00 89.19 213 LYS A C 1
ATOM 1763 O O . LYS A 1 213 ? 17.770 -1.197 -26.960 1.00 89.19 213 LYS A O 1
ATOM 1768 N N . MET A 1 214 ? 16.809 -2.563 -25.458 1.00 86.19 214 MET A N 1
ATOM 1769 C CA . MET A 1 214 ? 17.903 -2.478 -24.488 1.00 86.19 214 MET A CA 1
ATOM 1770 C C . MET A 1 214 ? 19.197 -3.075 -25.053 1.00 86.19 214 MET A C 1
ATOM 1772 O O . MET A 1 214 ? 20.214 -2.388 -25.071 1.00 86.19 214 MET A O 1
ATOM 1776 N N . ALA A 1 215 ? 19.141 -4.279 -25.629 1.00 87.19 215 ALA A N 1
ATOM 1777 C CA . ALA A 1 215 ? 20.315 -4.947 -26.198 1.00 87.19 215 ALA A CA 1
ATOM 1778 C C . ALA A 1 215 ? 20.920 -4.223 -27.417 1.00 87.19 215 ALA A C 1
ATOM 1780 O O . ALA A 1 215 ? 22.095 -4.401 -27.723 1.00 87.19 215 ALA A O 1
ATOM 1781 N N . ALA A 1 216 ? 20.145 -3.401 -28.132 1.00 84.25 216 ALA A N 1
ATOM 1782 C CA . ALA A 1 216 ? 20.650 -2.607 -29.255 1.00 84.25 216 ALA A CA 1
ATOM 1783 C C . ALA A 1 216 ? 21.579 -1.451 -28.826 1.00 84.25 216 ALA A C 1
ATOM 1785 O O . ALA A 1 216 ? 22.167 -0.786 -29.685 1.00 84.25 216 ALA A O 1
ATOM 1786 N N . HIS A 1 217 ? 21.675 -1.182 -27.521 1.00 73.69 217 HIS A N 1
ATOM 1787 C CA . HIS A 1 217 ? 22.385 -0.039 -26.953 1.00 73.69 217 HIS A CA 1
ATOM 1788 C C . HIS A 1 217 ? 23.383 -0.407 -25.835 1.00 73.69 217 HIS A C 1
ATOM 1790 O O . HIS A 1 217 ? 23.943 0.516 -25.236 1.00 73.69 217 HIS A O 1
ATOM 1796 N N . ASP A 1 218 ? 23.608 -1.706 -25.594 1.00 59.94 218 ASP A N 1
ATOM 1797 C CA . ASP A 1 218 ? 24.684 -2.263 -24.750 1.00 59.94 218 ASP A CA 1
ATOM 1798 C C . ASP A 1 218 ? 26.022 -2.350 -25.513 1.00 59.94 218 ASP A C 1
ATOM 1800 O O . ASP A 1 218 ? 27.078 -2.094 -24.885 1.00 59.94 218 ASP A O 1
#

Sequence (218 aa):
MAKKH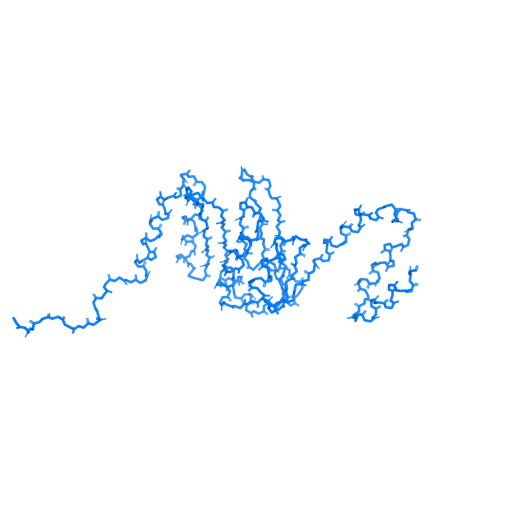GGYENIGFLEKDIRNHLDKERRLTLASGDAKAMLEHFMHMQEENPNFFYAMDLDEEQRLKNVFWVDAKSREDYKVFGDVVSFDTTYITNKYKMSFAPFIGVNNHFQSILLGCALLADETTSTFVWLMQTWVRAMGGKSPISILTDQDKAMKAAISIVFPNTRHRFCLWHIMRKILEKLGHVIRENYNFMRIFNDCIYNSWLEEDFEKKMAAHD